Protein AF-A0A8J6P4L0-F1 (afdb_monomer_lite)

InterPro domains:
  IPR023155 Cytochrome c-552/4 [PF13435] (44-77)
  IPR023155 Cytochrome c-552/4 [PF13435] (157-188)
  IPR036280 Multiheme cytochrome superfamily [SSF48695] (32-198)

Structure (mmCIF, N/CA/C/O backbone):
data_AF-A0A8J6P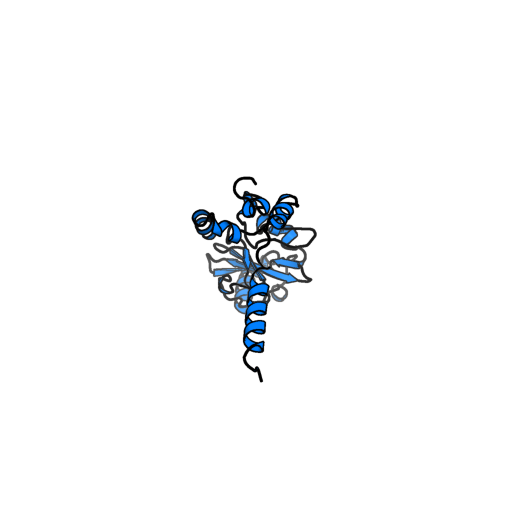4L0-F1
#
_entry.id   AF-A0A8J6P4L0-F1
#
loop_
_atom_site.group_PDB
_atom_site.id
_atom_site.type_symbol
_atom_site.label_atom_id
_atom_site.label_alt_id
_atom_site.label_comp_id
_atom_site.label_asym_id
_atom_site.label_entity_id
_atom_site.label_seq_id
_atom_site.pdbx_PDB_ins_code
_atom_site.Cartn_x
_atom_site.Cartn_y
_atom_site.Cartn_z
_atom_site.occupancy
_atom_site.B_iso_or_equiv
_atom_site.auth_seq_id
_atom_site.auth_comp_id
_atom_site.auth_asym_id
_atom_site.auth_atom_id
_atom_site.pdbx_PDB_model_num
ATOM 1 N N . MET A 1 1 ? -46.872 -54.253 29.546 1.00 44.56 1 MET A N 1
ATOM 2 C CA . MET A 1 1 ? -45.694 -53.664 30.224 1.00 44.56 1 MET A CA 1
ATOM 3 C C . MET A 1 1 ? -45.242 -52.438 29.438 1.00 44.56 1 MET A C 1
ATOM 5 O O . MET A 1 1 ? -45.340 -52.442 28.220 1.00 44.56 1 MET A O 1
ATOM 9 N N . ARG A 1 2 ? -44.899 -51.372 30.168 1.00 51.25 2 ARG A N 1
ATOM 10 C CA . ARG A 1 2 ? -44.772 -49.959 29.759 1.00 51.25 2 ARG A CA 1
ATOM 11 C C . ARG A 1 2 ? -43.665 -49.720 28.717 1.00 51.25 2 ARG A C 1
ATOM 13 O O . ARG A 1 2 ? -42.495 -49.819 29.059 1.00 51.25 2 ARG A O 1
ATOM 20 N N . THR A 1 3 ? -44.015 -49.314 27.495 1.00 54.22 3 THR A N 1
ATOM 21 C CA . THR A 1 3 ? -43.054 -48.841 26.468 1.00 54.22 3 THR A CA 1
ATOM 22 C C . THR A 1 3 ? -43.142 -47.331 26.188 1.00 54.22 3 THR A C 1
ATOM 24 O O . THR A 1 3 ? -42.375 -46.810 25.390 1.00 54.22 3 THR A O 1
ATOM 27 N N . GLY A 1 4 ? -44.029 -46.597 26.874 1.00 49.62 4 GLY A N 1
ATOM 28 C CA . GLY A 1 4 ? -44.283 -45.166 26.624 1.00 49.62 4 GLY A CA 1
ATOM 29 C C . GLY A 1 4 ? -43.596 -44.165 27.565 1.00 49.62 4 GLY A C 1
ATOM 30 O O . GLY A 1 4 ? -43.749 -42.962 27.375 1.00 49.62 4 GLY A O 1
ATOM 31 N N . GLU A 1 5 ? -42.864 -44.618 28.588 1.00 51.75 5 GLU A N 1
ATOM 32 C CA . GLU A 1 5 ? -42.272 -43.714 29.597 1.00 51.75 5 GLU A CA 1
ATOM 33 C C . GLU A 1 5 ? -40.828 -43.297 29.294 1.00 51.75 5 GLU A C 1
ATOM 35 O O . GLU A 1 5 ? -40.407 -42.217 29.700 1.00 51.75 5 GLU A O 1
ATOM 40 N N . TRP A 1 6 ? -40.098 -44.076 28.493 1.00 49.56 6 TRP A N 1
ATOM 41 C CA . TRP A 1 6 ? -38.718 -43.758 28.105 1.00 49.56 6 TRP A CA 1
ATOM 42 C C . TRP A 1 6 ? -38.631 -42.564 27.146 1.00 49.56 6 TRP A C 1
ATOM 44 O O . TRP A 1 6 ? -37.702 -41.765 27.227 1.00 49.56 6 TRP A O 1
ATOM 54 N N . PHE A 1 7 ? -39.644 -42.381 26.293 1.00 49.00 7 PHE A N 1
ATOM 55 C CA . PHE A 1 7 ? -39.694 -41.259 25.351 1.00 49.00 7 PHE A CA 1
ATOM 56 C C . PHE A 1 7 ? -39.976 -39.919 26.045 1.00 49.00 7 PHE A C 1
ATOM 58 O O . PHE A 1 7 ? -39.479 -38.878 25.623 1.00 49.00 7 PHE A O 1
ATOM 65 N N . LYS A 1 8 ? -40.737 -39.942 27.149 1.00 47.22 8 LYS A N 1
ATOM 66 C CA . LYS A 1 8 ? -41.031 -38.737 27.935 1.00 47.22 8 LYS A CA 1
ATOM 67 C C . LYS A 1 8 ? -39.840 -38.292 28.785 1.00 47.22 8 LYS A C 1
ATOM 69 O O . LYS A 1 8 ? -39.691 -37.093 28.970 1.00 47.22 8 LYS A O 1
ATOM 74 N N . LEU A 1 9 ? -38.988 -39.219 29.242 1.00 48.97 9 LEU A N 1
ATOM 75 C CA . LEU A 1 9 ? -37.767 -38.897 29.996 1.00 48.97 9 LEU A CA 1
ATOM 76 C C . LEU A 1 9 ? -36.652 -38.315 29.109 1.00 48.97 9 LEU A C 1
ATOM 78 O O . LEU A 1 9 ? -35.929 -37.415 29.529 1.00 48.97 9 LEU A O 1
ATOM 82 N N . ALA A 1 10 ? -36.523 -38.803 27.870 1.00 51.66 10 ALA A N 1
ATOM 83 C CA . ALA A 1 10 ? -35.532 -38.291 26.923 1.00 51.66 10 ALA A CA 1
ATOM 84 C C . ALA A 1 10 ? -35.849 -36.853 26.469 1.00 51.66 10 ALA A C 1
ATOM 86 O O . ALA A 1 10 ? -34.941 -36.041 26.298 1.00 51.66 10 ALA A O 1
ATOM 87 N N . LEU A 1 11 ? -37.136 -36.509 26.333 1.00 49.44 11 LEU A N 1
ATOM 88 C CA . LEU A 1 11 ? -37.562 -35.181 25.887 1.00 49.44 11 LEU A CA 1
ATOM 89 C C . LEU A 1 11 ? -37.458 -34.111 26.992 1.00 49.44 11 LEU A C 1
ATOM 91 O O . LEU A 1 11 ? -37.164 -32.956 26.692 1.00 49.44 11 LEU A O 1
ATOM 95 N N . THR A 1 12 ? -37.624 -34.475 28.270 1.00 51.19 12 THR A N 1
ATOM 96 C CA . THR A 1 12 ? -37.400 -33.551 29.400 1.00 51.19 12 THR A CA 1
ATOM 97 C C . THR A 1 12 ? -35.920 -33.294 29.682 1.00 51.19 12 THR A C 1
ATOM 99 O O . THR A 1 12 ? -35.570 -32.176 30.053 1.00 51.19 12 THR A O 1
ATOM 102 N N . LEU A 1 13 ? -35.032 -34.265 29.441 1.00 48.41 13 LEU A N 1
ATOM 103 C CA . LEU A 1 13 ? -33.580 -34.058 29.560 1.00 48.41 13 LEU A CA 1
ATOM 104 C C . LEU A 1 13 ? -33.013 -33.162 28.444 1.00 48.41 13 LEU A C 1
ATOM 106 O O . LEU A 1 13 ? -32.110 -32.367 28.701 1.00 48.41 13 LEU A O 1
ATOM 110 N N . LEU A 1 14 ? -33.587 -33.212 27.238 1.00 47.50 14 LEU A N 1
ATOM 111 C CA . LEU A 1 14 ? -33.229 -32.310 26.134 1.00 47.50 14 LEU A CA 1
ATOM 112 C C . LEU A 1 14 ? -33.701 -30.862 26.352 1.00 47.50 14 LEU A C 1
ATOM 114 O O . LEU A 1 14 ? -33.046 -29.937 25.881 1.00 47.50 14 LEU A O 1
ATOM 118 N N . PHE A 1 15 ? -34.777 -30.643 27.114 1.00 46.72 15 PHE A N 1
ATOM 119 C CA . PHE A 1 15 ? -35.246 -29.293 27.454 1.00 46.72 15 PHE A CA 1
ATOM 120 C C . PHE A 1 15 ? -34.457 -28.646 28.606 1.00 46.72 15 PHE A C 1
ATOM 122 O O . PHE A 1 15 ? -34.323 -27.424 28.649 1.00 46.72 15 PHE A O 1
ATOM 129 N N . ALA A 1 16 ? -33.881 -29.442 29.512 1.00 48.72 16 ALA A N 1
ATOM 130 C CA . ALA A 1 16 ? -33.055 -28.930 30.611 1.00 48.72 16 ALA A CA 1
ATOM 131 C C . ALA A 1 16 ? -31.646 -28.490 30.161 1.00 48.72 16 ALA A C 1
ATOM 133 O O . ALA A 1 16 ? -31.048 -27.611 30.779 1.00 48.72 16 ALA A O 1
ATOM 134 N N . ALA A 1 17 ? -31.125 -29.045 29.061 1.00 50.03 17 ALA A N 1
ATOM 135 C CA . ALA A 1 17 ? -29.814 -28.676 28.519 1.00 50.03 17 ALA A CA 1
ATOM 136 C C . ALA A 1 17 ? -29.812 -27.347 27.730 1.00 50.03 17 ALA A C 1
ATOM 138 O O . ALA A 1 17 ? -28.749 -26.786 27.476 1.00 50.03 17 ALA A O 1
ATOM 139 N N . GLY A 1 18 ? -30.985 -26.813 27.368 1.00 45.75 18 GLY A N 1
ATOM 140 C CA . GLY A 1 18 ? -31.115 -25.567 26.598 1.00 45.75 18 GLY A CA 1
ATOM 141 C C . GLY A 1 18 ? -30.966 -24.272 27.409 1.00 45.75 18 GLY A C 1
ATOM 142 O O . GLY A 1 18 ? -30.904 -23.196 26.821 1.00 45.75 18 GLY A O 1
ATOM 143 N N . LEU A 1 19 ? -30.902 -24.346 28.744 1.00 49.72 19 LEU A N 1
ATOM 144 C CA . LEU A 1 19 ? -30.931 -23.168 29.629 1.00 49.72 19 LEU A CA 1
ATOM 145 C C . LEU A 1 19 ? -29.564 -22.753 30.204 1.00 49.72 19 LEU A C 1
ATOM 147 O O . LEU A 1 19 ? -29.486 -21.768 30.931 1.00 49.72 19 LEU A O 1
ATOM 151 N N . VAL A 1 20 ? -28.470 -23.442 29.860 1.00 52.56 20 VAL A N 1
ATOM 152 C CA . VAL A 1 20 ? -27.123 -23.147 30.405 1.00 52.56 20 VAL A CA 1
ATOM 153 C C . VAL A 1 20 ? -26.334 -22.129 29.548 1.00 52.56 20 VAL A C 1
ATOM 155 O O . VAL A 1 20 ? -25.219 -21.746 29.884 1.00 52.56 20 VAL A O 1
ATOM 158 N N . GLY A 1 21 ? -26.910 -21.618 28.455 1.00 51.53 21 GLY A N 1
ATOM 159 C CA . GLY A 1 21 ? -26.188 -20.791 27.474 1.00 51.53 21 GLY A CA 1
ATOM 160 C C . GLY A 1 21 ? -26.156 -19.272 27.698 1.00 51.53 21 GLY A C 1
ATOM 161 O O . GLY A 1 21 ? -25.461 -18.581 26.956 1.00 51.53 21 GLY A O 1
ATOM 162 N N . CYS A 1 22 ? -26.876 -18.716 28.677 1.00 57.09 22 CYS A N 1
ATOM 163 C CA . CYS A 1 22 ? -26.941 -17.261 28.891 1.00 57.09 22 CYS A CA 1
ATOM 164 C C . CYS A 1 22 ? -26.545 -16.862 30.320 1.00 57.09 22 CYS A C 1
ATOM 166 O O . CYS A 1 22 ? -27.347 -16.329 31.080 1.00 57.09 22 CYS A O 1
ATOM 168 N N . GLY A 1 23 ? -25.281 -17.097 30.679 1.00 52.09 23 GLY A N 1
ATOM 169 C CA . GLY A 1 23 ? -24.636 -16.364 31.772 1.00 52.09 23 GLY A CA 1
ATOM 170 C C . GLY A 1 23 ? -24.313 -14.924 31.336 1.00 52.09 23 GLY A C 1
ATOM 171 O O . GLY A 1 23 ? -24.049 -14.693 30.151 1.00 52.09 23 GLY A O 1
ATOM 172 N N . PRO A 1 24 ? -24.336 -13.933 32.244 1.00 50.03 24 PRO A N 1
ATOM 173 C CA . PRO A 1 24 ? -24.107 -12.540 31.881 1.00 50.03 24 PRO A CA 1
ATOM 174 C C . PRO A 1 24 ? -22.691 -12.380 31.314 1.00 50.03 24 PRO A C 1
ATOM 176 O O . PRO A 1 24 ? -21.710 -12.757 31.952 1.00 50.03 24 PRO A O 1
ATOM 179 N N . LYS A 1 25 ? -22.564 -11.761 30.133 1.00 54.00 25 LYS A N 1
ATOM 180 C CA . LYS A 1 25 ? -21.280 -11.383 29.504 1.00 54.00 25 LYS A CA 1
ATOM 181 C C . LYS A 1 25 ? -20.507 -10.295 30.290 1.00 54.00 25 LYS A C 1
ATOM 183 O O . LYS A 1 25 ? -19.701 -9.578 29.707 1.00 54.00 25 LYS A O 1
ATOM 188 N N . GLY A 1 26 ? -20.740 -10.154 31.598 1.00 52.06 26 GLY A N 1
ATOM 189 C CA . GLY A 1 26 ? -20.154 -9.109 32.445 1.00 52.06 26 GLY A CA 1
ATOM 190 C C . GLY A 1 26 ? -18.626 -9.169 32.503 1.00 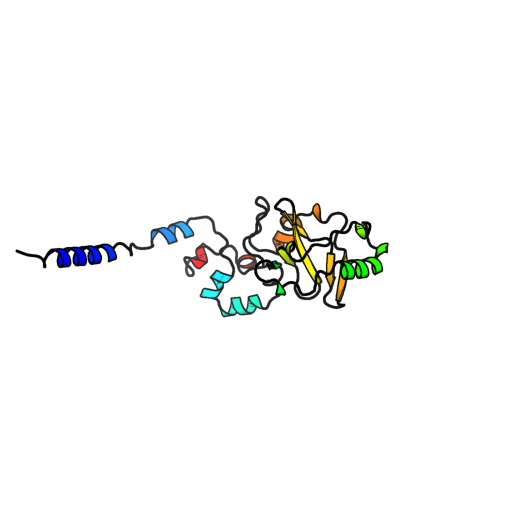52.06 26 GLY A C 1
ATOM 191 O O . GLY A 1 26 ? -17.972 -8.138 32.418 1.00 52.06 26 GLY A O 1
ATOM 192 N N . ASN A 1 27 ? -18.044 -10.373 32.502 1.00 58.69 27 ASN A N 1
ATOM 193 C CA . ASN A 1 27 ? -16.588 -10.542 32.606 1.00 58.69 27 ASN A CA 1
ATOM 194 C C . ASN A 1 27 ? -15.801 -10.212 31.328 1.00 58.69 27 ASN A C 1
ATOM 196 O O . ASN A 1 27 ? -14.587 -10.032 31.397 1.00 58.69 27 ASN A O 1
ATOM 200 N N . GLN A 1 28 ? -16.437 -10.181 30.153 1.00 63.69 28 GLN A N 1
ATOM 201 C CA . GLN A 1 28 ? -15.707 -9.928 28.904 1.00 63.69 28 GLN A CA 1
ATOM 202 C C .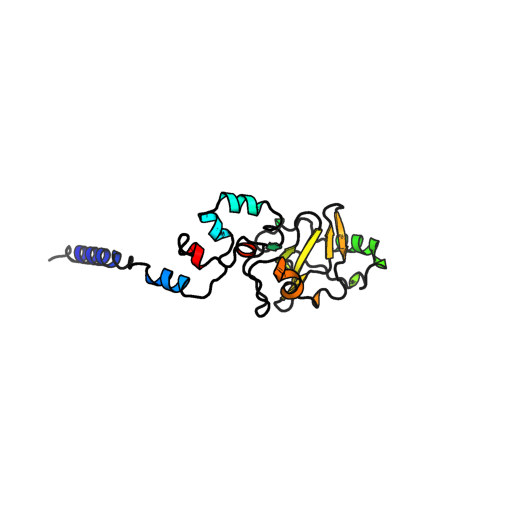 GLN A 1 28 ? -15.474 -8.434 28.678 1.00 63.69 28 GLN A C 1
ATOM 204 O O . GLN A 1 28 ? -14.387 -8.047 28.263 1.00 63.69 28 GLN A O 1
ATOM 209 N N . VAL A 1 29 ? -16.458 -7.598 29.016 1.00 70.50 29 VAL A N 1
ATOM 210 C CA . VAL A 1 29 ? -16.346 -6.139 28.888 1.00 70.50 29 VAL A CA 1
ATOM 211 C C . VAL A 1 29 ? -15.307 -5.595 29.865 1.00 70.50 29 VAL A C 1
ATOM 213 O O . VAL A 1 29 ? -14.423 -4.844 29.467 1.00 70.50 29 VAL A O 1
ATOM 216 N N . GLU A 1 30 ? -15.343 -6.036 31.123 1.00 71.62 30 GLU A N 1
ATOM 217 C CA . GLU A 1 30 ? -14.388 -5.592 32.144 1.00 71.62 30 GLU A CA 1
ATOM 218 C C . GLU A 1 30 ? -12.940 -5.958 31.785 1.00 71.62 30 GLU A C 1
ATOM 220 O O . GLU A 1 30 ? -12.027 -5.147 31.944 1.00 71.62 30 GLU A O 1
ATOM 225 N N . LYS A 1 31 ? -12.727 -7.138 31.191 1.00 70.38 31 LYS A N 1
ATOM 226 C CA . LYS A 1 31 ? -11.411 -7.574 30.707 1.00 70.38 31 LYS A CA 1
ATOM 227 C C . LYS A 1 31 ? -10.905 -6.752 29.516 1.00 70.38 31 LYS A C 1
ATOM 229 O O . LYS A 1 31 ? -9.709 -6.493 29.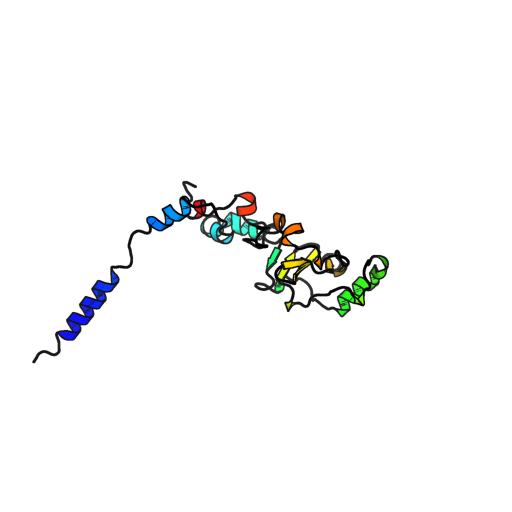435 1.00 70.38 31 LYS A O 1
ATOM 234 N N . VAL A 1 32 ? -11.787 -6.353 28.597 1.00 72.69 32 VAL A N 1
ATOM 235 C CA . VAL A 1 32 ? -11.417 -5.509 27.445 1.00 72.69 32 VAL A CA 1
ATOM 236 C C . VAL A 1 32 ? -11.051 -4.101 27.907 1.00 72.69 32 VAL A C 1
ATOM 238 O O . VAL A 1 32 ? -10.038 -3.563 27.480 1.00 72.69 32 VAL A O 1
ATOM 241 N N . VAL A 1 33 ? -11.827 -3.528 28.827 1.00 77.56 33 VAL A N 1
ATOM 242 C CA . VAL A 1 33 ? -11.663 -2.133 29.264 1.00 77.56 33 VAL A CA 1
ATOM 243 C C . VAL A 1 33 ? -10.465 -1.947 30.203 1.00 77.56 33 VAL A C 1
ATOM 245 O O . VAL A 1 33 ? -9.847 -0.885 30.195 1.00 77.56 33 VAL A O 1
ATOM 248 N N . SER A 1 34 ? -10.115 -2.970 30.988 1.00 80.38 34 SER A N 1
ATOM 249 C CA . SER A 1 34 ? -8.962 -2.948 31.906 1.00 80.38 34 SER A CA 1
ATOM 250 C C . SER A 1 34 ? -7.616 -3.274 31.243 1.00 80.38 34 SER A C 1
ATOM 252 O O . SER A 1 34 ? -6.568 -3.050 31.849 1.00 80.38 34 SER A O 1
ATOM 254 N N . GLY A 1 35 ? -7.626 -3.808 30.017 1.00 81.94 35 GLY A N 1
ATOM 255 C CA . GLY A 1 35 ? -6.424 -4.144 29.255 1.00 81.94 35 GLY A CA 1
ATOM 256 C C . GLY A 1 35 ? -5.815 -2.960 28.487 1.00 81.94 35 GLY A C 1
ATOM 257 O O . GLY A 1 35 ? -6.380 -1.864 28.457 1.00 81.94 35 GLY A O 1
ATOM 258 N N . PRO A 1 36 ? -4.650 -3.160 27.838 1.00 86.44 36 PRO A N 1
ATOM 259 C CA . PRO A 1 36 ? -4.091 -2.168 26.925 1.00 86.44 36 PRO A CA 1
ATOM 260 C C . PRO A 1 36 ? -5.035 -1.935 25.737 1.00 86.44 36 PRO A C 1
ATOM 262 O O . PRO A 1 36 ? -5.606 -2.883 25.194 1.00 86.44 36 PRO A O 1
ATOM 265 N N . LYS A 1 37 ? -5.173 -0.673 25.310 1.00 92.00 37 LYS A 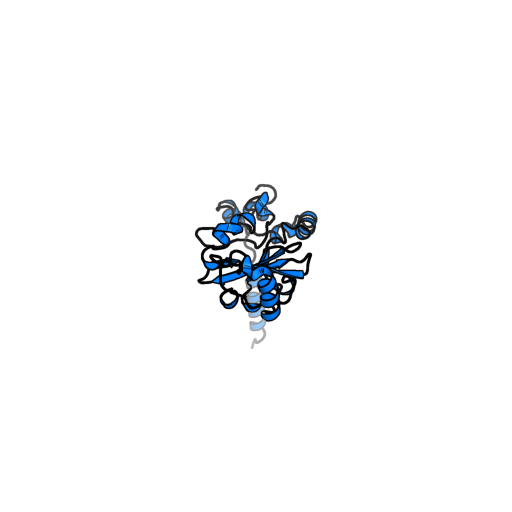N 1
ATOM 266 C CA . LYS A 1 37 ? -5.982 -0.325 24.136 1.00 92.00 37 LYS A CA 1
ATOM 267 C C . LYS A 1 37 ? -5.372 -0.956 22.884 1.00 92.00 37 LYS A C 1
ATOM 269 O O . LYS A 1 37 ? -4.164 -0.866 22.668 1.00 92.00 37 LYS A O 1
ATOM 274 N N . THR A 1 38 ? -6.210 -1.574 22.063 1.00 93.88 38 THR A N 1
ATOM 275 C CA . THR A 1 38 ? -5.807 -2.252 20.825 1.00 93.88 38 THR A CA 1
ATOM 276 C C . THR A 1 38 ? -6.562 -1.687 19.632 1.00 93.88 38 THR A C 1
ATOM 278 O O . THR A 1 38 ? -7.640 -1.107 19.788 1.00 93.88 38 THR A O 1
ATOM 281 N N . TYR A 1 39 ? -5.946 -1.806 18.457 1.00 96.06 39 TYR A N 1
ATOM 282 C CA . TYR A 1 39 ? -6.578 -1.459 17.192 1.00 96.06 39 TYR A CA 1
ATOM 283 C C . TYR A 1 39 ? -7.619 -2.520 16.841 1.00 96.06 39 TYR A C 1
ATOM 285 O O . TYR A 1 39 ? -7.347 -3.714 16.984 1.00 96.06 39 TYR A O 1
ATOM 293 N N . VAL A 1 40 ? -8.793 -2.089 16.393 1.00 95.75 40 VAL A N 1
ATOM 294 C CA . VAL A 1 40 ? -9.909 -2.979 16.026 1.00 95.75 40 VAL A CA 1
ATOM 295 C C . VAL A 1 40 ? -10.251 -2.931 14.538 1.00 95.75 40 VAL A C 1
ATOM 297 O O . VAL A 1 40 ? -10.950 -3.813 14.048 1.00 95.75 40 VAL A O 1
ATOM 300 N N . GLY A 1 41 ? -9.713 -1.957 13.804 1.00 96.75 41 GLY A N 1
ATOM 301 C CA . GLY A 1 41 ? -9.944 -1.776 12.378 1.00 96.75 41 GLY A CA 1
ATOM 302 C C . GLY A 1 41 ? -11.167 -0.917 12.071 1.00 96.75 41 GLY A C 1
ATOM 303 O O . GLY A 1 41 ? -12.162 -0.890 12.798 1.00 96.75 41 GLY A O 1
ATOM 304 N N . SER A 1 42 ? -11.103 -0.225 10.937 1.00 97.56 42 SER A N 1
ATOM 305 C CA . SER A 1 42 ? -12.133 0.729 10.507 1.00 97.56 42 SER A CA 1
ATOM 306 C C . SER A 1 42 ? -13.498 0.082 10.221 1.00 97.56 42 SER A C 1
ATOM 308 O O . SER A 1 42 ? -14.525 0.759 10.277 1.00 97.56 42 SER A O 1
ATOM 310 N N . GLU A 1 43 ? -13.543 -1.223 9.936 1.00 96.56 43 GLU A N 1
ATOM 311 C CA . GLU A 1 43 ? -14.799 -1.962 9.730 1.00 96.56 43 GLU A CA 1
ATOM 312 C C . GLU A 1 43 ? -15.678 -1.991 10.989 1.00 96.56 43 GLU A C 1
ATOM 314 O O . GLU A 1 43 ? -16.897 -1.864 10.886 1.00 96.56 43 GLU A O 1
ATOM 319 N N . GLU A 1 44 ? -15.084 -2.063 12.183 1.00 96.81 44 GLU A N 1
ATOM 320 C CA . GLU A 1 44 ? -15.838 -2.030 13.444 1.00 96.81 44 GLU A CA 1
ATOM 321 C C . GLU A 1 44 ? -16.519 -0.670 13.653 1.00 96.81 44 GLU A C 1
ATOM 323 O O . GLU A 1 44 ? -17.620 -0.576 14.200 1.00 96.81 44 GLU A O 1
ATOM 328 N N . CYS A 1 45 ? -15.910 0.407 13.146 1.00 97.19 45 CYS A N 1
ATOM 329 C CA . CYS A 1 45 ? -16.468 1.755 13.230 1.00 97.19 45 CYS A CA 1
ATOM 330 C C . CYS A 1 45 ? -17.754 1.900 12.400 1.00 97.19 45 CYS A C 1
ATOM 332 O O . CYS A 1 45 ? -18.660 2.637 12.796 1.00 97.19 45 CYS A O 1
ATOM 334 N N . LYS A 1 46 ? -17.863 1.180 11.274 1.00 97.25 46 LYS A N 1
ATOM 335 C CA . LYS A 1 46 ? -19.008 1.233 10.346 1.00 97.25 46 LYS A CA 1
ATOM 336 C C . LYS A 1 46 ? -20.340 0.918 11.023 1.00 97.25 46 LYS A C 1
ATOM 338 O O . LYS A 1 46 ? -21.361 1.495 10.653 1.00 97.25 46 LYS A O 1
ATOM 343 N N . VAL A 1 47 ? -20.332 0.020 12.010 1.00 94.31 47 VAL A N 1
ATOM 344 C CA . VAL A 1 47 ? -21.541 -0.461 12.702 1.00 94.31 47 VAL A CA 1
ATOM 345 C C . VAL A 1 47 ? -22.325 0.691 13.338 1.00 94.31 47 VAL A C 1
ATOM 347 O O . VAL A 1 47 ? -23.554 0.685 13.312 1.00 94.31 47 VAL A O 1
ATOM 350 N N . CYS A 1 48 ? -21.619 1.697 13.861 1.00 97.00 48 CYS A N 1
ATOM 351 C CA . CYS A 1 48 ? -22.216 2.871 14.501 1.00 97.00 48 CYS A CA 1
ATOM 352 C C . CYS A 1 48 ? -22.056 4.158 13.672 1.00 97.00 48 CYS A C 1
ATOM 354 O O . CYS A 1 48 ? -22.902 5.045 13.757 1.00 97.00 48 CYS A O 1
ATOM 356 N N . HIS A 1 49 ? -20.994 4.269 12.866 1.00 97.56 49 HIS A N 1
ATOM 357 C CA . HIS A 1 49 ? -20.610 5.479 12.129 1.00 97.56 49 HIS A CA 1
ATOM 358 C C . HIS A 1 49 ? -20.615 5.270 10.609 1.00 97.56 49 HIS A C 1
ATOM 360 O O . HIS A 1 49 ? -19.634 5.573 9.928 1.00 97.56 49 HIS A O 1
ATOM 366 N N . LEU A 1 50 ? -21.727 4.764 10.070 1.00 97.88 50 LEU A N 1
ATOM 367 C CA . LEU A 1 50 ? -21.844 4.407 8.652 1.00 97.88 50 LEU A CA 1
ATOM 368 C C . LEU A 1 50 ? -21.517 5.573 7.704 1.00 97.88 50 LEU A C 1
ATOM 370 O O . LEU A 1 50 ? -20.704 5.409 6.804 1.00 97.88 50 LEU A O 1
ATOM 374 N N . GLU A 1 51 ? -22.086 6.759 7.933 1.00 98.19 51 GLU A N 1
ATOM 375 C CA . GLU A 1 51 ? -21.871 7.923 7.059 1.00 98.19 51 GLU A CA 1
ATOM 376 C C . GLU A 1 51 ? -20.392 8.340 6.996 1.00 98.19 51 GLU A C 1
ATOM 378 O O . GLU A 1 51 ? -19.847 8.602 5.921 1.00 98.19 51 GLU A O 1
ATOM 383 N N . HIS A 1 52 ? -19.716 8.370 8.147 1.00 98.12 52 HIS A N 1
ATOM 384 C CA . HIS A 1 52 ? -18.296 8.712 8.209 1.00 98.12 52 HIS A CA 1
ATOM 385 C C . HIS A 1 52 ? -17.432 7.639 7.558 1.00 98.12 52 HIS A C 1
ATOM 387 O O . HIS A 1 52 ? -16.491 7.973 6.839 1.00 98.12 52 HIS A O 1
ATOM 393 N N . TYR A 1 53 ? -17.762 6.368 7.781 1.00 98.38 53 TYR A N 1
ATOM 394 C CA . TYR A 1 53 ? -17.068 5.252 7.160 1.00 98.38 53 TYR A CA 1
ATOM 395 C C . TYR A 1 53 ? -17.206 5.289 5.628 1.00 98.38 53 TYR A C 1
ATOM 397 O O . TYR A 1 53 ? -16.197 5.208 4.926 1.00 98.38 53 TYR A O 1
ATOM 405 N N . ASP A 1 54 ? -18.420 5.478 5.103 1.00 97.88 54 ASP A N 1
ATOM 406 C CA . ASP A 1 54 ? -18.674 5.511 3.658 1.00 97.88 54 ASP A CA 1
ATOM 407 C C . ASP A 1 54 ? -17.956 6.699 3.002 1.00 97.88 54 ASP A C 1
ATOM 409 O O . ASP A 1 54 ? -17.300 6.546 1.969 1.00 97.88 54 ASP A O 1
ATOM 413 N N . SER A 1 55 ? -17.990 7.871 3.643 1.00 98.00 55 SER A N 1
ATOM 414 C CA . SER A 1 55 ? -17.221 9.042 3.206 1.00 98.00 55 SER A CA 1
ATOM 415 C C . SER A 1 55 ? -15.711 8.768 3.215 1.00 98.00 55 SER A C 1
ATOM 417 O O . SER A 1 55 ? -15.017 9.018 2.225 1.00 98.00 55 SER A O 1
ATOM 419 N N . TRP A 1 56 ? -15.187 8.175 4.293 1.00 98.06 56 TRP A N 1
ATOM 420 C CA . TRP A 1 56 ? -13.773 7.822 4.417 1.00 98.06 56 TRP A CA 1
ATOM 421 C C . TRP A 1 56 ? -13.325 6.814 3.348 1.00 98.06 56 TRP A C 1
ATOM 423 O O . TRP A 1 56 ? -12.263 7.009 2.744 1.00 98.06 56 TRP A O 1
ATOM 433 N N . LYS A 1 57 ? -14.125 5.788 3.027 1.00 96.44 57 LYS A N 1
ATOM 434 C CA . LYS A 1 57 ? -13.818 4.809 1.961 1.00 96.44 57 LYS A CA 1
ATOM 435 C C . LYS A 1 57 ? -13.666 5.440 0.572 1.00 96.44 57 LYS A C 1
ATOM 437 O O . LYS A 1 57 ? -12.987 4.873 -0.282 1.00 96.44 57 LYS A O 1
ATOM 442 N N . MET A 1 58 ? -14.203 6.640 0.358 1.00 94.94 58 MET A N 1
ATOM 443 C CA . MET A 1 58 ? -14.037 7.391 -0.890 1.00 94.94 58 MET A CA 1
ATOM 444 C C . MET A 1 58 ? -12.778 8.269 -0.932 1.00 94.94 58 MET A C 1
ATOM 446 O O . MET A 1 58 ? -12.484 8.866 -1.970 1.00 94.94 58 MET A O 1
ATOM 450 N N . THR A 1 59 ? -12.010 8.349 0.156 1.00 96.12 59 THR A N 1
ATOM 451 C CA . THR A 1 59 ? -10.784 9.159 0.238 1.00 96.12 59 THR A CA 1
ATOM 452 C C . THR A 1 59 ? -9.546 8.427 -0.294 1.00 96.12 59 THR A C 1
ATOM 454 O O . THR A 1 59 ? -9.576 7.247 -0.639 1.00 96.12 59 THR A O 1
ATOM 457 N N . LEU A 1 60 ? -8.418 9.133 -0.396 1.00 95.56 60 LEU A N 1
ATOM 458 C CA . LEU A 1 60 ? -7.118 8.497 -0.644 1.00 95.56 60 LEU A CA 1
ATOM 459 C C . LEU A 1 60 ? -6.525 7.867 0.624 1.00 95.56 60 LEU A C 1
ATOM 461 O O . LEU A 1 60 ? -5.712 6.960 0.509 1.00 95.56 60 LEU A O 1
ATOM 465 N N . HIS A 1 61 ? -6.943 8.294 1.819 1.00 95.69 61 HIS A N 1
ATOM 466 C CA . HIS A 1 61 ? -6.473 7.712 3.080 1.00 95.69 61 HIS A CA 1
ATOM 467 C C . HIS A 1 61 ? -6.883 6.244 3.211 1.00 95.69 61 HIS A C 1
ATOM 469 O O . HIS A 1 61 ? -6.039 5.388 3.476 1.00 95.69 61 HIS A O 1
ATOM 475 N N . SER A 1 62 ? -8.143 5.934 2.910 1.00 95.88 62 SER A N 1
ATOM 476 C CA . SER A 1 62 ? -8.650 4.556 2.895 1.00 95.88 62 SER A CA 1
ATOM 477 C C . SER A 1 62 ? -8.062 3.685 1.783 1.00 95.88 62 SER A C 1
ATOM 479 O O . SER A 1 62 ? -8.151 2.462 1.854 1.00 95.88 62 SER A O 1
ATOM 481 N N . ARG A 1 63 ? -7.470 4.306 0.753 1.00 94.81 63 ARG A N 1
ATOM 482 C CA . ARG A 1 63 ? -6.970 3.642 -0.461 1.00 94.81 63 ARG A CA 1
ATOM 483 C C . ARG A 1 63 ? -5.467 3.794 -0.681 1.00 94.81 63 ARG A C 1
ATOM 485 O O . ARG A 1 63 ? -4.973 3.505 -1.766 1.00 94.81 63 ARG A O 1
ATOM 492 N N . THR A 1 64 ? -4.727 4.268 0.323 1.00 94.62 64 THR A N 1
ATOM 493 C CA . THR A 1 64 ? -3.280 4.503 0.188 1.00 94.62 64 THR A CA 1
ATOM 494 C C . THR A 1 64 ? -2.511 3.201 -0.030 1.00 94.62 64 THR A C 1
ATOM 496 O O . THR A 1 64 ? -1.537 3.178 -0.781 1.00 94.62 64 THR A O 1
ATOM 499 N N . LEU A 1 65 ? -2.989 2.124 0.597 1.00 96.75 65 LEU A N 1
ATOM 500 C CA . LEU A 1 65 ? -2.509 0.757 0.487 1.00 96.75 65 LEU A CA 1
ATOM 501 C C . LEU A 1 65 ? -3.729 -0.115 0.175 1.00 96.75 65 LEU A C 1
ATOM 503 O O . LEU A 1 65 ? -4.799 0.127 0.725 1.00 96.75 65 LEU A O 1
ATOM 507 N N . GLN A 1 66 ? -3.618 -1.079 -0.731 1.00 96.38 66 GLN A N 1
ATOM 508 C CA . GLN A 1 66 ? -4.707 -2.022 -1.022 1.00 96.38 66 GLN A CA 1
ATOM 509 C C . GLN A 1 66 ? -4.150 -3.437 -1.097 1.00 96.38 66 GLN A C 1
ATOM 511 O O . GLN A 1 66 ? -3.097 -3.646 -1.699 1.00 96.38 66 GLN A O 1
ATOM 516 N N . ASP A 1 67 ? -4.859 -4.388 -0.491 1.00 96.69 67 ASP A N 1
ATOM 517 C CA . ASP A 1 67 ? -4.502 -5.806 -0.482 1.00 96.69 67 ASP A CA 1
ATOM 518 C C . ASP A 1 67 ? -4.904 -6.473 -1.804 1.00 96.69 67 ASP A C 1
ATOM 520 O O . ASP A 1 67 ? -6.084 -6.691 -2.092 1.00 96.69 67 ASP A O 1
ATOM 524 N N . VAL A 1 68 ? -3.899 -6.811 -2.610 1.00 97.31 68 VAL A N 1
ATOM 525 C CA . VAL A 1 68 ? -4.077 -7.435 -3.929 1.00 97.31 68 VAL A CA 1
ATOM 526 C C . VAL A 1 68 ? -4.508 -8.895 -3.797 1.00 97.31 68 VAL A C 1
ATOM 528 O O . VAL A 1 68 ? -5.137 -9.438 -4.706 1.00 97.31 68 VAL A O 1
ATOM 531 N N . THR A 1 69 ? -4.227 -9.532 -2.657 1.00 95.06 69 THR A N 1
ATOM 532 C CA . THR A 1 69 ? -4.643 -10.916 -2.394 1.00 95.06 69 THR A CA 1
ATOM 533 C C . THR A 1 69 ? -6.153 -11.027 -2.186 1.00 95.06 69 THR A C 1
ATOM 535 O O . THR A 1 69 ? -6.736 -12.069 -2.483 1.00 95.06 69 THR A O 1
ATOM 538 N N . GLN A 1 70 ? -6.791 -9.939 -1.745 1.00 94.94 70 GLN A N 1
ATOM 539 C CA . GLN A 1 70 ? -8.243 -9.832 -1.597 1.00 94.94 70 GLN A CA 1
ATOM 540 C C . GLN A 1 70 ? -8.910 -9.224 -2.833 1.00 94.94 70 GLN A C 1
ATOM 542 O O . GLN A 1 70 ? -10.019 -9.619 -3.188 1.00 94.94 70 GLN A O 1
ATOM 547 N N . ASN A 1 71 ? -8.246 -8.276 -3.500 1.00 94.75 71 ASN A N 1
ATOM 548 C CA . ASN A 1 71 ? -8.767 -7.617 -4.692 1.00 94.75 71 ASN A CA 1
ATOM 549 C C . ASN A 1 71 ? -7.672 -7.398 -5.745 1.00 94.75 71 ASN A C 1
ATOM 551 O O . ASN A 1 71 ? -6.933 -6.412 -5.706 1.00 94.75 71 ASN A O 1
ATOM 555 N N . ARG A 1 72 ? -7.613 -8.287 -6.742 1.00 95.38 72 ARG A N 1
ATOM 556 C CA . ARG A 1 72 ? -6.643 -8.178 -7.844 1.00 95.38 72 ARG A CA 1
ATOM 557 C C . ARG A 1 72 ? -6.883 -6.965 -8.741 1.00 95.38 72 ARG A C 1
ATOM 559 O O . ARG A 1 72 ? -5.916 -6.443 -9.290 1.00 95.38 72 ARG A O 1
ATOM 566 N N . ASP A 1 73 ? -8.122 -6.482 -8.832 1.00 94.50 73 ASP A N 1
ATOM 567 C CA . ASP A 1 73 ? -8.486 -5.327 -9.665 1.00 94.50 73 ASP A CA 1
ATOM 568 C C . ASP A 1 73 ? -7.950 -4.003 -9.095 1.00 94.50 73 ASP A C 1
ATOM 570 O O . ASP A 1 73 ? -7.986 -2.971 -9.763 1.00 94.50 73 ASP A O 1
ATOM 574 N N . ALA A 1 74 ? -7.396 -4.016 -7.874 1.00 95.06 74 ALA A N 1
ATOM 575 C CA . ALA A 1 74 ? -6.644 -2.885 -7.335 1.00 95.06 74 ALA A CA 1
ATOM 576 C C . ALA A 1 74 ? -5.371 -2.585 -8.152 1.00 95.06 74 ALA A C 1
ATOM 578 O O . ALA A 1 74 ? -4.877 -1.455 -8.139 1.00 95.06 74 ALA A O 1
ATOM 579 N N . VAL A 1 75 ? -4.831 -3.577 -8.867 1.00 96.88 75 VAL A N 1
ATOM 580 C CA . VAL A 1 75 ? -3.732 -3.384 -9.815 1.00 96.88 75 VAL A CA 1
ATOM 581 C C . VAL A 1 75 ? -4.304 -2.824 -11.118 1.00 96.88 75 VAL A C 1
ATOM 583 O O . VAL A 1 75 ? -5.001 -3.514 -11.855 1.00 96.88 75 VAL A O 1
ATOM 586 N N . ILE A 1 76 ? -3.984 -1.567 -11.426 1.00 95.44 76 ILE A N 1
ATOM 587 C CA . ILE A 1 76 ? -4.660 -0.814 -12.500 1.00 95.44 76 ILE A CA 1
ATOM 588 C C . ILE A 1 76 ? -4.083 -1.060 -13.903 1.00 95.44 76 ILE A C 1
ATOM 590 O O . ILE A 1 76 ? -4.496 -0.422 -14.870 1.00 95.44 76 ILE A O 1
ATOM 594 N N . THR A 1 77 ? -3.082 -1.930 -14.023 1.00 95.81 77 THR A N 1
ATOM 595 C CA . THR A 1 77 ? -2.359 -2.186 -15.272 1.00 95.81 77 THR A CA 1
ATOM 596 C C . THR A 1 77 ? -1.796 -3.603 -15.295 1.00 95.81 77 THR A C 1
ATOM 598 O O . 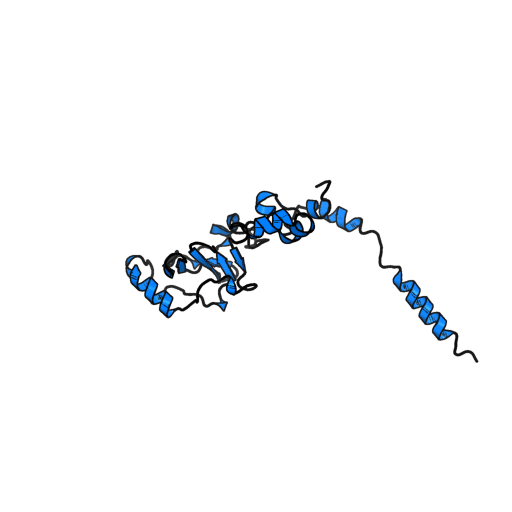THR A 1 77 ? -1.476 -4.174 -14.255 1.00 95.81 77 THR A O 1
ATOM 601 N N . ALA A 1 78 ? -1.650 -4.186 -16.483 1.00 96.00 78 ALA A N 1
ATOM 602 C CA . ALA A 1 78 ? -1.045 -5.504 -16.613 1.00 96.00 78 ALA A CA 1
ATOM 603 C C . ALA A 1 78 ? 0.454 -5.454 -16.275 1.00 96.00 78 ALA A C 1
ATOM 605 O O . ALA A 1 78 ? 1.184 -4.580 -16.749 1.00 96.00 78 ALA A O 1
ATOM 606 N N . ILE A 1 79 ? 0.924 -6.440 -15.508 1.00 97.44 79 ILE A N 1
ATOM 607 C CA . ILE A 1 79 ? 2.349 -6.622 -15.219 1.00 97.44 79 ILE A CA 1
ATOM 608 C C . ILE A 1 79 ? 2.991 -7.418 -16.358 1.00 97.44 79 ILE A C 1
ATOM 610 O O . ILE A 1 79 ? 3.249 -8.616 -16.260 1.00 97.44 79 ILE A O 1
ATOM 614 N N . ASP A 1 80 ? 3.183 -6.730 -17.479 1.00 97.50 80 ASP A N 1
ATOM 615 C CA . ASP A 1 80 ? 3.836 -7.248 -18.679 1.00 97.50 80 ASP A CA 1
ATOM 616 C C . ASP A 1 80 ? 5.324 -6.876 -18.655 1.00 97.50 80 ASP A C 1
ATOM 618 O O . ASP A 1 80 ? 5.698 -5.709 -18.797 1.00 97.50 80 ASP A O 1
ATOM 622 N N . SER A 1 81 ? 6.181 -7.882 -18.471 1.00 97.38 81 SER A N 1
ATOM 623 C CA . SER A 1 81 ? 7.630 -7.688 -18.369 1.00 97.38 81 SER A CA 1
ATOM 624 C C . SER A 1 81 ? 8.245 -7.082 -19.630 1.00 97.38 81 SER A C 1
ATOM 626 O O . SER A 1 81 ? 9.171 -6.279 -19.512 1.00 97.38 81 SER A O 1
ATOM 628 N N . ASP A 1 82 ? 7.742 -7.414 -20.819 1.00 97.19 82 ASP A N 1
ATOM 629 C CA . ASP A 1 82 ? 8.300 -6.912 -22.077 1.00 97.19 82 ASP A CA 1
ATOM 630 C C . ASP A 1 82 ? 7.957 -5.433 -22.254 1.00 97.19 82 ASP A C 1
ATOM 632 O O . ASP A 1 82 ? 8.833 -4.616 -22.559 1.00 97.19 82 ASP A O 1
ATOM 636 N N . LYS A 1 83 ? 6.705 -5.059 -21.960 1.00 97.25 83 LYS A N 1
ATOM 637 C CA . LYS A 1 83 ? 6.271 -3.655 -21.949 1.00 97.25 83 LYS A CA 1
ATOM 638 C C . LYS A 1 83 ? 7.044 -2.834 -20.916 1.00 97.25 83 LYS A C 1
ATOM 640 O O . LYS A 1 83 ? 7.517 -1.746 -21.237 1.00 97.25 83 LYS A O 1
ATOM 645 N N . ILE A 1 84 ? 7.197 -3.348 -19.694 1.00 98.25 84 ILE A N 1
ATOM 646 C CA . ILE A 1 84 ? 7.947 -2.667 -18.628 1.00 98.25 84 ILE A CA 1
ATOM 647 C C . ILE A 1 84 ? 9.393 -2.437 -19.073 1.00 98.25 84 ILE A C 1
ATOM 649 O O . ILE A 1 84 ? 9.904 -1.323 -18.967 1.00 98.25 84 ILE A O 1
ATOM 653 N N . ARG A 1 85 ? 10.059 -3.461 -19.621 1.00 97.81 85 ARG A N 1
ATOM 654 C CA . ARG A 1 85 ? 11.440 -3.332 -20.107 1.00 97.81 85 ARG A CA 1
ATOM 655 C C . ARG A 1 85 ? 11.565 -2.336 -21.255 1.00 97.81 85 ARG A C 1
ATOM 657 O O . ARG A 1 85 ? 12.551 -1.602 -21.295 1.00 97.81 85 ARG A O 1
ATOM 664 N N . LEU A 1 86 ? 10.586 -2.285 -22.157 1.00 97.56 86 LEU A N 1
ATOM 665 C CA . LEU A 1 86 ? 10.557 -1.309 -23.244 1.00 97.56 86 LEU A CA 1
ATOM 666 C C . LEU A 1 86 ? 10.508 0.128 -22.708 1.00 97.56 86 LEU A C 1
ATOM 668 O O . LEU A 1 86 ? 11.321 0.953 -23.122 1.00 97.56 86 LEU A O 1
ATOM 672 N N . ASP A 1 87 ? 9.615 0.409 -21.760 1.00 97.75 87 ASP A N 1
ATOM 673 C CA . ASP A 1 87 ? 9.479 1.738 -21.154 1.00 97.75 87 ASP A CA 1
ATOM 674 C C . ASP A 1 87 ? 10.738 2.138 -20.365 1.00 97.75 87 ASP A C 1
ATOM 676 O O . ASP A 1 87 ? 11.231 3.261 -20.498 1.00 97.75 87 ASP A O 1
ATOM 680 N N . LEU A 1 88 ? 11.318 1.211 -19.593 1.00 97.81 88 LEU A N 1
ATOM 681 C CA . LEU A 1 88 ? 12.562 1.452 -18.852 1.00 97.81 88 LEU A CA 1
ATOM 682 C C . LEU A 1 88 ? 13.755 1.711 -19.781 1.00 97.81 88 LEU A C 1
ATOM 684 O O . LEU A 1 88 ? 14.608 2.540 -19.466 1.00 97.81 88 LEU A O 1
ATOM 688 N N . LYS A 1 89 ? 13.805 1.058 -20.948 1.00 97.50 89 LYS A N 1
ATOM 689 C CA . LYS A 1 89 ? 14.858 1.277 -21.949 1.00 97.50 89 LYS A CA 1
ATOM 690 C C . LYS A 1 89 ? 14.871 2.712 -22.480 1.00 97.50 89 LYS A C 1
ATOM 692 O O . LYS A 1 89 ? 15.941 3.253 -22.747 1.00 97.50 89 LYS A O 1
ATOM 697 N N . LEU A 1 90 ? 13.712 3.371 -22.575 1.00 96.19 90 LEU A N 1
ATOM 698 C CA . LEU A 1 90 ? 13.635 4.789 -22.965 1.00 96.19 90 LEU A CA 1
ATOM 699 C C . LEU A 1 90 ? 14.352 5.715 -21.969 1.00 96.19 90 LEU A C 1
ATOM 701 O O . LEU A 1 90 ? 14.690 6.847 -22.313 1.00 96.19 90 LEU A O 1
ATOM 705 N N . ARG A 1 91 ? 14.602 5.226 -20.751 1.00 93.81 91 ARG A N 1
ATOM 706 C CA . ARG A 1 91 ? 15.230 5.944 -19.637 1.00 93.81 91 ARG A CA 1
ATOM 707 C C . ARG A 1 91 ? 16.520 5.272 -19.175 1.00 93.81 91 ARG A C 1
ATOM 709 O O . ARG A 1 91 ? 16.961 5.501 -18.057 1.00 93.81 91 ARG A O 1
ATOM 716 N N . GLU A 1 92 ? 17.154 4.464 -20.024 1.00 94.44 92 GLU A N 1
ATOM 717 C CA . GLU A 1 92 ? 18.314 3.641 -19.651 1.00 94.44 92 GLU A CA 1
ATOM 718 C C . GLU A 1 92 ? 19.457 4.452 -19.015 1.00 94.44 92 GLU A C 1
ATOM 720 O O . GLU A 1 92 ? 20.116 3.986 -18.092 1.00 94.44 92 GLU A O 1
ATOM 725 N N . LYS A 1 93 ? 19.637 5.710 -19.439 1.00 95.31 93 LYS A N 1
ATOM 726 C CA . LYS A 1 93 ? 20.647 6.630 -18.888 1.00 95.31 93 LYS A CA 1
ATOM 727 C C . LYS A 1 93 ? 20.386 7.063 -17.437 1.00 95.31 93 LYS A C 1
ATOM 729 O O . LYS A 1 93 ? 21.304 7.557 -16.791 1.00 95.31 93 LYS A O 1
ATOM 734 N N . GLU A 1 94 ? 19.155 6.932 -16.948 1.00 95.00 94 GLU A N 1
ATOM 735 C CA . GLU A 1 94 ? 18.748 7.281 -15.578 1.00 95.00 94 GLU A CA 1
ATOM 736 C C . GLU A 1 94 ? 18.863 6.086 -14.616 1.00 95.00 94 GLU A C 1
ATOM 738 O O . GLU A 1 94 ? 18.827 6.268 -13.396 1.00 95.00 94 GLU A O 1
ATOM 743 N N . LEU A 1 95 ? 19.009 4.870 -15.154 1.00 96.56 95 LEU A N 1
ATOM 744 C CA . LEU A 1 95 ? 19.089 3.639 -14.375 1.00 96.56 95 LEU A CA 1
ATOM 745 C C . LEU A 1 95 ? 20.463 3.506 -13.710 1.00 96.56 95 LEU A C 1
ATOM 747 O O . LEU A 1 95 ? 21.505 3.712 -14.330 1.00 96.56 95 LEU A O 1
ATOM 751 N N . LYS A 1 96 ? 20.472 3.103 -12.439 1.00 97.31 96 LYS A N 1
ATOM 752 C CA . LYS A 1 96 ? 21.698 2.807 -11.674 1.00 97.31 96 LYS A CA 1
ATOM 753 C C . LYS A 1 96 ? 22.082 1.331 -11.719 1.00 97.31 96 LYS A C 1
ATOM 755 O O . LYS A 1 96 ? 23.143 0.959 -11.225 1.00 97.31 96 LYS A O 1
ATOM 760 N N . VAL A 1 97 ? 21.205 0.499 -12.269 1.00 96.44 97 VAL A N 1
ATOM 761 C CA . VAL A 1 97 ? 21.361 -0.947 -12.417 1.00 96.44 97 VAL A CA 1
ATOM 762 C C . VAL A 1 97 ? 21.084 -1.301 -13.880 1.00 96.44 97 VAL A C 1
ATOM 764 O O . VAL A 1 97 ? 20.170 -0.710 -14.463 1.00 96.44 97 VAL A O 1
ATOM 767 N N . PRO A 1 98 ? 21.837 -2.237 -14.487 1.00 96.75 98 PRO A N 1
ATOM 768 C CA . PRO A 1 98 ? 21.555 -2.722 -15.836 1.00 96.75 98 PRO A CA 1
ATOM 769 C C . PRO A 1 98 ? 20.099 -3.175 -15.997 1.00 96.75 98 PRO A C 1
ATOM 771 O O . PRO A 1 98 ? 19.538 -3.804 -15.100 1.00 96.75 98 PRO A O 1
ATOM 774 N N . LEU A 1 99 ? 19.483 -2.856 -17.140 1.00 96.06 99 LEU A N 1
ATOM 775 C CA . LEU A 1 99 ? 18.057 -3.098 -17.383 1.00 96.06 99 LEU A CA 1
ATOM 776 C C . LEU A 1 99 ? 17.660 -4.559 -17.123 1.00 96.06 99 LEU A C 1
ATOM 778 O O . LEU A 1 99 ? 16.639 -4.818 -16.491 1.00 96.06 99 LEU A O 1
ATOM 782 N N . ASP A 1 100 ? 18.465 -5.513 -17.585 1.00 94.94 100 ASP A N 1
ATOM 783 C CA . ASP A 1 100 ? 18.264 -6.957 -17.421 1.00 94.94 100 ASP A CA 1
ATOM 784 C C . ASP A 1 100 ? 18.259 -7.414 -15.952 1.00 94.94 100 ASP A C 1
ATOM 786 O O . ASP A 1 100 ? 17.570 -8.378 -15.618 1.00 94.94 100 ASP A O 1
ATOM 790 N N . GLN A 1 101 ? 18.935 -6.675 -15.071 1.00 96.00 101 GLN A N 1
ATOM 791 C CA . GLN A 1 101 ? 19.037 -6.954 -13.636 1.00 96.00 101 GLN A CA 1
ATOM 792 C C . GLN A 1 101 ? 17.927 -6.305 -12.794 1.00 96.00 101 GLN A C 1
ATOM 794 O O . GLN A 1 101 ? 17.802 -6.614 -11.607 1.00 96.00 101 GLN A O 1
ATOM 799 N N . ILE A 1 102 ? 17.102 -5.424 -13.372 1.00 97.81 102 ILE A N 1
ATOM 800 C CA . ILE A 1 102 ? 15.958 -4.841 -12.660 1.00 97.81 102 ILE A CA 1
ATOM 801 C C . ILE A 1 102 ? 14.897 -5.923 -12.437 1.00 97.81 102 ILE A C 1
ATOM 803 O O . ILE A 1 102 ? 14.395 -6.533 -13.384 1.00 97.81 102 ILE A O 1
ATOM 807 N N . TYR A 1 103 ? 14.547 -6.145 -11.168 1.00 97.94 103 TYR A N 1
ATOM 808 C CA . TYR A 1 103 ? 13.492 -7.076 -10.775 1.00 97.94 103 TYR A CA 1
ATOM 809 C C . TYR A 1 103 ? 12.116 -6.548 -11.196 1.00 97.94 103 TYR A C 1
ATOM 811 O O . TYR A 1 103 ? 11.742 -5.420 -10.884 1.00 97.94 103 TYR A O 1
ATOM 819 N N . ILE A 1 104 ? 11.350 -7.389 -11.884 1.00 98.31 104 ILE A N 1
ATOM 820 C CA . ILE A 1 104 ? 9.960 -7.127 -12.252 1.00 98.31 104 ILE A CA 1
ATOM 821 C C . ILE A 1 104 ? 9.135 -8.235 -11.591 1.00 98.31 104 ILE A C 1
ATOM 823 O O . ILE A 1 104 ? 9.363 -9.403 -11.915 1.00 98.31 104 ILE A O 1
ATOM 827 N N . PRO A 1 105 ? 8.232 -7.910 -10.652 1.00 97.88 105 PRO A N 1
ATOM 828 C CA . PRO A 1 105 ? 7.414 -8.914 -9.991 1.00 97.88 105 PRO A CA 1
ATOM 829 C C . PRO A 1 105 ? 6.399 -9.502 -10.967 1.00 97.88 105 PRO A C 1
ATOM 831 O O . PRO A 1 105 ? 5.963 -8.830 -11.895 1.00 97.88 105 PRO A O 1
ATOM 834 N N . LYS A 1 106 ? 5.969 -10.738 -10.741 1.00 97.56 106 LYS A N 1
ATOM 835 C CA . LYS A 1 106 ? 4.751 -11.288 -11.344 1.00 97.56 106 LYS A CA 1
ATOM 836 C C . LYS A 1 106 ? 3.531 -10.830 -10.555 1.00 97.56 106 LYS A C 1
ATOM 838 O O . LYS A 1 106 ? 3.635 -10.492 -9.378 1.00 97.56 106 LYS A O 1
ATOM 843 N N . MET A 1 107 ? 2.356 -10.895 -11.177 1.00 96.81 107 MET A N 1
ATOM 844 C CA . MET A 1 107 ? 1.089 -10.559 -10.517 1.00 96.81 107 MET A CA 1
ATOM 845 C C . MET A 1 107 ? 0.886 -11.307 -9.193 1.00 96.81 107 MET A C 1
ATOM 847 O O . MET A 1 107 ? 0.371 -10.735 -8.240 1.00 96.81 107 MET A O 1
ATOM 851 N N . GLU A 1 108 ? 1.304 -12.567 -9.118 1.00 96.75 108 GLU A N 1
ATOM 852 C CA . GLU A 1 108 ? 1.123 -13.437 -7.951 1.00 96.75 108 GLU A CA 1
ATOM 853 C C . GLU A 1 108 ? 2.085 -13.106 -6.795 1.00 96.75 108 GLU A C 1
ATOM 855 O O . GLU A 1 108 ? 1.846 -13.497 -5.650 1.00 96.75 108 GLU A O 1
ATOM 860 N N . GLU A 1 109 ? 3.176 -12.391 -7.080 1.00 97.94 109 GLU A N 1
ATOM 861 C CA . GLU A 1 109 ? 4.154 -11.953 -6.078 1.00 97.94 109 GLU A CA 1
ATOM 862 C C . GLU A 1 109 ? 3.710 -10.663 -5.369 1.00 97.94 109 GLU A C 1
ATOM 864 O O . GLU A 1 109 ? 4.175 -10.373 -4.264 1.00 97.94 109 GLU A O 1
ATOM 869 N N . ILE A 1 110 ? 2.793 -9.900 -5.975 1.00 98.44 110 ILE A N 1
ATOM 870 C CA . ILE A 1 110 ? 2.317 -8.617 -5.456 1.00 98.44 110 ILE A CA 1
ATOM 871 C C . ILE A 1 110 ? 1.320 -8.861 -4.319 1.00 98.44 110 ILE A C 1
ATOM 873 O O . ILE A 1 110 ? 0.244 -9.421 -4.519 1.00 98.44 110 ILE A O 1
ATOM 877 N N . LYS A 1 111 ? 1.673 -8.404 -3.116 1.00 98.12 111 LYS A N 1
ATOM 878 C CA . LYS A 1 111 ? 0.820 -8.475 -1.920 1.00 98.12 111 LYS A CA 1
ATOM 879 C C . LYS A 1 111 ? -0.060 -7.244 -1.775 1.00 98.12 111 LYS A C 1
ATOM 881 O O . LYS A 1 111 ? -1.252 -7.362 -1.518 1.00 98.12 111 LYS A O 1
ATOM 886 N N . PHE A 1 112 ? 0.526 -6.069 -1.985 1.00 98.31 112 PHE A N 1
ATOM 887 C CA . PHE A 1 112 ? -0.175 -4.797 -1.859 1.00 98.31 112 PHE A CA 1
ATOM 888 C C . PHE A 1 112 ? 0.203 -3.845 -2.988 1.00 98.31 112 PHE A C 1
ATOM 890 O O . PHE A 1 112 ? 1.307 -3.925 -3.531 1.00 98.31 112 PHE A O 1
ATOM 897 N N . ILE A 1 113 ? -0.678 -2.896 -3.287 1.00 97.88 113 ILE A N 1
ATOM 898 C CA . ILE A 1 113 ? -0.335 -1.705 -4.072 1.00 97.88 113 ILE A CA 1
ATOM 899 C C . ILE A 1 113 ? -0.323 -0.461 -3.199 1.00 97.88 113 ILE A C 1
ATOM 901 O O . ILE A 1 113 ? -1.103 -0.364 -2.256 1.00 97.88 113 ILE A O 1
ATOM 905 N N . ILE A 1 114 ? 0.555 0.487 -3.531 1.00 96.56 114 ILE A N 1
ATOM 906 C CA . ILE A 1 114 ? 0.590 1.834 -2.952 1.00 96.56 114 ILE A CA 1
ATOM 907 C C . ILE A 1 114 ? 0.127 2.812 -4.014 1.00 96.56 114 ILE A C 1
ATOM 909 O O . ILE A 1 114 ? 0.748 2.890 -5.077 1.00 96.56 114 ILE A O 1
ATOM 913 N N . GLY A 1 115 ? -0.883 3.609 -3.679 1.00 91.19 115 GLY A N 1
ATOM 914 C CA . GLY A 1 115 ? -1.409 4.645 -4.558 1.00 91.19 115 GLY A CA 1
ATOM 915 C C . GLY A 1 115 ? -2.397 4.112 -5.599 1.00 91.19 115 GLY A C 1
ATOM 916 O O . GLY A 1 115 ? -2.206 3.063 -6.212 1.00 91.19 115 GLY A O 1
ATOM 917 N N . VAL A 1 116 ? -3.477 4.873 -5.787 1.00 88.06 116 VAL A N 1
ATOM 918 C CA . VAL A 1 116 ? -4.608 4.511 -6.661 1.00 88.06 116 VAL A CA 1
ATOM 919 C C . VAL A 1 116 ? -4.969 5.594 -7.682 1.00 88.06 116 VAL A C 1
ATOM 921 O O . VAL A 1 116 ? -5.925 5.423 -8.428 1.00 88.06 116 VAL A O 1
ATOM 924 N N . GLN A 1 117 ? -4.251 6.725 -7.709 1.00 88.44 117 GLN A N 1
ATOM 925 C CA . GLN A 1 117 ? -4.627 7.877 -8.540 1.00 88.44 117 GLN A CA 1
ATOM 926 C C . GLN A 1 117 ? -3.576 8.248 -9.590 1.00 88.44 117 GLN A C 1
ATOM 928 O O . GLN A 1 117 ? -3.883 8.244 -10.776 1.00 88.44 117 GLN A O 1
ATOM 933 N N . TRP A 1 118 ? -2.352 8.590 -9.174 1.00 92.94 118 TRP A N 1
ATOM 934 C CA . TRP A 1 118 ? -1.334 9.125 -10.093 1.00 92.94 118 TRP A CA 1
ATOM 935 C C . TRP A 1 118 ? -0.243 8.119 -10.429 1.00 92.94 118 TRP A C 1
ATOM 937 O O . TRP A 1 118 ? 0.084 7.913 -11.594 1.00 92.94 118 TRP A O 1
ATOM 947 N N . GLU A 1 119 ? 0.314 7.491 -9.400 1.00 95.44 119 GLU A N 1
ATOM 948 C CA . GLU A 1 119 ? 1.354 6.483 -9.522 1.00 95.44 119 GLU A CA 1
ATOM 949 C C . GLU A 1 119 ? 0.969 5.273 -8.681 1.00 95.44 119 GLU A C 1
ATOM 951 O O . GLU A 1 119 ? 0.396 5.430 -7.598 1.00 95.44 119 GLU A O 1
ATOM 956 N N . GLN A 1 120 ? 1.313 4.087 -9.172 1.00 97.31 120 GLN A N 1
ATOM 957 C CA . GLN A 1 120 ? 1.140 2.836 -8.456 1.00 97.31 120 GLN A CA 1
ATOM 958 C C . GLN A 1 120 ? 2.492 2.156 -8.255 1.00 97.31 120 GLN A C 1
ATOM 960 O O . GLN A 1 120 ? 3.275 1.989 -9.195 1.00 97.31 120 GLN A O 1
ATOM 965 N N . ARG A 1 121 ? 2.763 1.771 -7.008 1.00 97.75 121 ARG A N 1
ATOM 966 C CA . ARG A 1 121 ? 3.921 0.956 -6.616 1.00 97.75 121 ARG A CA 1
ATOM 967 C C . ARG A 1 121 ? 3.440 -0.362 -6.033 1.00 97.75 121 ARG A C 1
ATOM 969 O O . ARG A 1 121 ? 2.312 -0.447 -5.557 1.00 97.75 121 ARG A O 1
ATOM 976 N N . TYR A 1 122 ? 4.307 -1.363 -6.035 1.00 98.44 122 TYR A N 1
ATOM 977 C CA . TYR A 1 122 ? 3.927 -2.746 -5.758 1.00 98.44 122 TYR A CA 1
ATOM 978 C C . TYR A 1 122 ? 4.752 -3.284 -4.598 1.00 98.44 122 TYR A C 1
ATOM 980 O O . TYR A 1 122 ? 5.978 -3.219 -4.650 1.00 98.44 122 TYR A O 1
ATOM 988 N N . LEU A 1 123 ? 4.106 -3.792 -3.549 1.00 98.38 123 LEU A N 1
ATOM 989 C CA . LEU A 1 123 ? 4.796 -4.486 -2.467 1.00 98.38 123 LEU A CA 1
ATOM 990 C C . LEU A 1 123 ? 4.874 -5.969 -2.784 1.00 98.38 123 LEU A C 1
ATOM 992 O O . LEU A 1 123 ? 3.856 -6.607 -3.054 1.00 98.38 123 LEU A O 1
ATOM 996 N N . VAL A 1 124 ? 6.074 -6.511 -2.656 1.00 98.50 124 VAL A N 1
ATOM 997 C CA . VAL A 1 124 ? 6.351 -7.945 -2.684 1.00 98.50 124 VAL A CA 1
ATOM 998 C C . VAL A 1 124 ? 6.935 -8.376 -1.350 1.00 98.50 124 VAL A C 1
ATOM 1000 O O . VAL A 1 124 ? 7.510 -7.566 -0.620 1.00 98.50 124 VAL A O 1
ATOM 1003 N N . GLU A 1 125 ? 6.808 -9.657 -1.034 1.00 97.50 125 GLU A N 1
ATOM 1004 C CA . GLU A 1 125 ? 7.412 -10.231 0.162 1.00 97.50 125 GLU A CA 1
ATOM 1005 C C . GLU A 1 125 ? 8.759 -10.882 -0.170 1.00 97.50 125 GLU A C 1
ATOM 1007 O O . GLU A 1 125 ? 8.878 -11.647 -1.127 1.00 97.50 125 GLU A O 1
ATOM 1012 N N . LYS A 1 126 ? 9.778 -10.599 0.643 1.00 95.88 126 LYS A N 1
ATOM 1013 C CA . LYS A 1 126 ? 11.094 -11.240 0.582 1.00 95.88 126 LYS A CA 1
ATOM 1014 C C . LYS A 1 126 ? 11.575 -11.494 2.005 1.00 95.88 126 LYS A C 1
ATOM 1016 O O . LYS A 1 126 ? 11.613 -10.578 2.817 1.00 95.88 126 LYS A O 1
ATOM 1021 N N . ASN A 1 127 ? 11.957 -12.733 2.316 1.00 93.31 127 ASN A N 1
ATOM 1022 C CA . ASN A 1 127 ? 12.426 -13.130 3.653 1.00 93.31 127 ASN A CA 1
ATOM 1023 C C . ASN A 1 127 ? 11.456 -12.731 4.789 1.00 93.31 127 ASN A C 1
ATOM 1025 O O . ASN A 1 127 ? 11.896 -12.283 5.845 1.00 93.31 127 ASN A O 1
ATOM 1029 N N . GLY A 1 128 ? 10.144 -12.852 4.552 1.00 93.69 128 GLY A N 1
ATOM 1030 C CA . GLY A 1 128 ? 9.099 -12.510 5.525 1.00 93.69 128 GLY A CA 1
ATOM 1031 C C . GLY A 1 128 ? 8.867 -11.012 5.735 1.00 93.69 128 GLY A C 1
ATOM 1032 O O . GLY A 1 128 ? 8.101 -10.649 6.618 1.00 93.69 128 GLY A O 1
ATOM 1033 N N . ARG A 1 129 ? 9.513 -10.145 4.945 1.00 96.44 129 ARG A N 1
ATOM 1034 C CA . ARG A 1 129 ? 9.361 -8.687 5.023 1.00 96.44 129 ARG A CA 1
ATOM 1035 C C . ARG A 1 129 ? 8.839 -8.132 3.709 1.00 96.44 129 ARG A C 1
ATOM 1037 O O . ARG A 1 129 ? 9.154 -8.649 2.635 1.00 96.44 129 ARG A O 1
ATOM 1044 N N . LEU A 1 130 ? 8.070 -7.053 3.782 1.00 98.00 130 LEU A N 1
ATOM 1045 C CA . LEU A 1 130 ? 7.556 -6.378 2.593 1.00 98.00 130 LEU A CA 1
ATOM 1046 C C . LEU A 1 130 ? 8.581 -5.392 2.030 1.00 98.00 130 LEU A C 1
ATOM 1048 O O . LEU A 1 130 ? 9.207 -4.642 2.777 1.00 98.00 130 LEU A O 1
ATOM 1052 N N . TYR A 1 131 ? 8.701 -5.340 0.708 1.00 98.44 131 TYR A N 1
ATOM 1053 C CA . TYR A 1 131 ? 9.559 -4.405 -0.020 1.00 98.44 131 TYR A CA 1
ATOM 1054 C C . TYR A 1 131 ? 8.814 -3.827 -1.216 1.00 98.44 131 TYR A C 1
ATOM 1056 O O . TYR A 1 131 ? 8.016 -4.514 -1.848 1.00 98.44 131 TYR A O 1
ATOM 1064 N N . ILE A 1 132 ? 9.101 -2.571 -1.555 1.00 98.38 132 ILE A N 1
ATOM 1065 C CA . ILE A 1 132 ? 8.564 -1.954 -2.771 1.00 98.38 132 ILE A CA 1
ATOM 1066 C C . ILE A 1 132 ? 9.382 -2.466 -3.957 1.00 98.38 132 ILE A C 1
ATOM 1068 O O . ILE A 1 132 ? 10.582 -2.206 -4.016 1.00 98.38 132 ILE A O 1
ATOM 1072 N N . ALA A 1 133 ? 8.748 -3.174 -4.890 1.00 98.38 133 ALA A N 1
ATOM 1073 C CA . ALA A 1 133 ? 9.374 -3.622 -6.127 1.00 98.38 133 ALA A CA 1
ATOM 1074 C C . ALA A 1 133 ? 9.956 -2.428 -6.909 1.00 98.38 133 ALA A C 1
ATOM 1076 O O . ALA A 1 133 ? 9.401 -1.326 -6.849 1.00 98.38 133 ALA A O 1
ATOM 1077 N N . PRO A 1 134 ? 11.047 -2.614 -7.672 1.00 98.06 134 PRO A N 1
ATOM 1078 C CA . PRO A 1 134 ? 11.823 -1.501 -8.199 1.00 98.06 134 PRO A CA 1
ATOM 1079 C C . PRO A 1 134 ? 11.247 -0.869 -9.473 1.00 98.06 134 PRO A C 1
ATOM 1081 O O . PRO A 1 134 ? 11.976 -0.321 -10.303 1.00 98.06 134 PRO A O 1
ATOM 1084 N N . ILE A 1 135 ? 9.930 -0.941 -9.628 1.00 98.06 135 ILE A N 1
ATOM 1085 C CA . ILE A 1 135 ? 9.169 -0.395 -10.742 1.00 98.06 135 ILE A CA 1
ATOM 1086 C C . ILE A 1 135 ? 7.973 0.384 -10.201 1.00 98.06 135 ILE A C 1
ATOM 1088 O O . ILE A 1 135 ? 7.415 0.059 -9.150 1.00 98.06 135 ILE A O 1
ATOM 1092 N N . GLN A 1 136 ? 7.556 1.402 -10.939 1.00 97.81 136 GLN A N 1
ATOM 1093 C CA . GLN A 1 136 ? 6.312 2.111 -10.682 1.00 97.81 136 GLN A CA 1
ATOM 1094 C C . GLN A 1 136 ? 5.582 2.386 -11.991 1.00 97.81 136 GLN A C 1
ATOM 1096 O O . GLN A 1 136 ? 6.206 2.625 -13.027 1.00 97.81 136 GLN A O 1
ATOM 1101 N N . TYR A 1 137 ? 4.258 2.365 -11.924 1.00 98.31 137 TYR A N 1
ATOM 1102 C CA . TYR A 1 137 ? 3.393 2.710 -13.039 1.00 98.31 137 TYR A CA 1
ATOM 1103 C C . TYR A 1 137 ? 2.854 4.124 -12.862 1.00 98.31 137 TYR A C 1
ATOM 1105 O O . TYR A 1 137 ? 2.344 4.456 -11.793 1.00 98.31 137 TYR A O 1
ATOM 1113 N N . ASN A 1 138 ? 2.934 4.950 -13.900 1.00 97.06 138 ASN A N 1
ATOM 1114 C CA . ASN A 1 138 ? 2.330 6.275 -13.929 1.00 97.06 138 ASN A CA 1
ATOM 1115 C C . ASN A 1 138 ? 1.015 6.227 -14.722 1.00 97.06 138 ASN A C 1
ATOM 1117 O O . ASN A 1 138 ? 1.010 6.020 -15.936 1.00 97.06 138 ASN A O 1
ATOM 1121 N N . ALA A 1 139 ? -0.103 6.444 -14.031 1.00 95.38 139 ALA A N 1
ATOM 1122 C CA . ALA A 1 139 ? -1.445 6.357 -14.603 1.00 95.38 139 ALA A CA 1
ATOM 1123 C C . ALA A 1 139 ? -1.803 7.553 -15.500 1.00 95.38 139 ALA A C 1
ATOM 1125 O O . ALA A 1 139 ? -2.716 7.459 -16.314 1.00 95.38 139 ALA A O 1
ATOM 1126 N N . TRP A 1 140 ? -1.091 8.678 -15.379 1.00 94.38 140 TRP A N 1
ATOM 1127 C CA . TRP A 1 140 ? -1.366 9.875 -16.177 1.00 94.38 140 TRP A CA 1
ATOM 1128 C C . TRP A 1 140 ? -0.913 9.719 -17.629 1.00 94.38 140 TRP A C 1
ATOM 1130 O O . TRP A 1 140 ? -1.584 10.179 -18.550 1.00 94.38 140 TRP A O 1
ATOM 1140 N N . ASN A 1 141 ? 0.240 9.083 -17.843 1.00 95.56 141 ASN A N 1
ATOM 1141 C CA . ASN A 1 141 ? 0.834 8.913 -19.171 1.00 95.56 141 ASN A CA 1
ATOM 1142 C C . ASN A 1 141 ? 0.957 7.447 -19.616 1.00 95.56 141 ASN A C 1
ATOM 1144 O O . ASN A 1 141 ? 1.452 7.196 -20.711 1.00 95.56 141 ASN A O 1
ATOM 1148 N N . ASN A 1 142 ? 0.481 6.498 -18.805 1.00 95.69 142 ASN A N 1
ATOM 1149 C CA . ASN A 1 142 ? 0.509 5.058 -19.067 1.00 95.69 142 ASN A CA 1
ATOM 1150 C C . ASN A 1 142 ? 1.919 4.492 -19.309 1.00 95.69 142 ASN A C 1
ATOM 1152 O O . ASN A 1 142 ? 2.107 3.650 -20.192 1.00 95.69 142 ASN A O 1
ATOM 1156 N N . THR A 1 143 ? 2.903 4.955 -18.531 1.00 96.94 143 THR A N 1
ATOM 1157 C CA . THR A 1 143 ? 4.303 4.510 -18.646 1.00 96.94 143 THR A CA 1
ATOM 1158 C C . THR A 1 143 ? 4.836 3.894 -17.363 1.00 96.94 143 THR A C 1
ATOM 1160 O O . THR A 1 143 ? 4.439 4.265 -16.255 1.00 96.94 143 THR A O 1
ATOM 1163 N N . TRP A 1 144 ? 5.781 2.974 -17.527 1.00 98.12 144 TRP A N 1
ATOM 1164 C CA . TRP A 1 144 ? 6.569 2.409 -16.441 1.00 98.12 144 TRP A CA 1
ATOM 1165 C C . TRP A 1 144 ? 7.877 3.172 -16.228 1.00 98.12 144 TRP A C 1
ATOM 1167 O O . TRP A 1 144 ? 8.554 3.570 -17.177 1.00 98.12 144 TRP A O 1
ATOM 1177 N N . THR A 1 145 ? 8.261 3.358 -14.966 1.00 97.31 145 THR A N 1
ATOM 1178 C CA . THR A 1 145 ? 9.568 3.913 -14.587 1.00 97.31 145 THR A CA 1
ATOM 1179 C C . THR A 1 145 ? 10.214 3.073 -13.493 1.00 97.31 145 THR A C 1
ATOM 1181 O O . THR A 1 145 ? 9.545 2.301 -12.804 1.00 97.31 145 THR A O 1
ATOM 1184 N N . ASN A 1 146 ? 11.524 3.221 -13.311 1.00 97.00 146 ASN A N 1
ATOM 1185 C CA . ASN A 1 146 ? 12.233 2.602 -12.199 1.00 97.00 146 ASN A CA 1
ATOM 1186 C C . ASN A 1 146 ? 11.841 3.264 -10.872 1.00 97.00 146 ASN A C 1
ATOM 1188 O O . ASN A 1 146 ? 11.414 4.422 -10.826 1.00 97.00 146 ASN A O 1
ATOM 1192 N N . TYR A 1 147 ? 12.021 2.527 -9.782 1.00 96.69 147 TYR A N 1
ATOM 1193 C CA . TYR A 1 147 ? 11.889 3.041 -8.428 1.00 96.69 147 TYR A CA 1
ATOM 1194 C C . TYR A 1 147 ? 12.941 2.400 -7.524 1.00 96.69 147 TYR A C 1
ATOM 1196 O O . TYR A 1 147 ? 12.816 1.241 -7.159 1.00 96.69 147 TYR A O 1
ATOM 1204 N N . ARG A 1 148 ? 13.973 3.147 -7.111 1.00 96.19 148 ARG A N 1
ATOM 1205 C CA . ARG A 1 148 ? 14.982 2.658 -6.139 1.00 96.19 148 ARG A CA 1
ATOM 1206 C C . ARG A 1 148 ? 15.617 1.309 -6.538 1.00 96.19 148 ARG A C 1
ATOM 1208 O O . ARG A 1 148 ? 15.932 0.490 -5.684 1.00 96.19 148 ARG A O 1
ATOM 1215 N N . GLU A 1 149 ? 15.848 1.074 -7.824 1.00 96.88 149 GLU A N 1
ATOM 1216 C CA . GLU A 1 149 ? 16.267 -0.220 -8.376 1.00 96.88 149 GLU A CA 1
ATOM 1217 C C . GLU A 1 149 ? 17.590 -0.764 -7.824 1.00 96.88 149 GLU A C 1
ATOM 1219 O O . GLU A 1 149 ? 17.778 -1.975 -7.773 1.00 96.88 149 GLU A O 1
ATOM 1224 N N . ALA A 1 150 ? 18.474 0.112 -7.344 1.00 96.94 150 ALA A N 1
ATOM 1225 C CA . ALA A 1 150 ? 19.762 -0.267 -6.766 1.00 96.94 150 ALA A CA 1
ATOM 1226 C C . ALA A 1 150 ? 19.699 -0.751 -5.304 1.00 96.94 150 ALA A C 1
ATOM 1228 O O . ALA A 1 150 ? 20.630 -1.415 -4.841 1.00 96.94 150 ALA A O 1
ATOM 1229 N N . ASP A 1 151 ? 18.660 -0.379 -4.549 1.00 96.62 151 ASP A N 1
ATOM 1230 C CA . ASP A 1 151 ? 18.581 -0.643 -3.105 1.00 96.62 151 ASP A CA 1
ATOM 1231 C C . ASP A 1 151 ? 17.189 -1.049 -2.600 1.00 96.62 151 ASP A C 1
ATOM 1233 O O . ASP A 1 151 ? 16.981 -1.109 -1.388 1.00 96.62 151 ASP A O 1
ATOM 1237 N N . TRP A 1 152 ? 16.244 -1.355 -3.494 1.00 96.75 152 TRP A N 1
ATOM 1238 C CA . TRP A 1 152 ? 14.851 -1.661 -3.152 1.00 96.75 152 TRP A CA 1
ATOM 1239 C C . TRP A 1 152 ? 14.710 -2.774 -2.104 1.00 96.75 152 TRP A C 1
ATOM 1241 O O . TRP A 1 152 ? 13.924 -2.641 -1.170 1.00 96.75 152 TRP A O 1
ATOM 1251 N N . ASP A 1 153 ? 15.527 -3.825 -2.192 1.00 96.12 153 ASP A N 1
ATOM 1252 C CA . ASP A 1 153 ? 15.486 -5.003 -1.318 1.00 96.12 153 ASP A CA 1
ATOM 1253 C C . ASP A 1 153 ? 16.266 -4.841 -0.000 1.00 96.12 153 ASP A C 1
ATOM 1255 O O . ASP A 1 153 ? 16.334 -5.762 0.815 1.00 96.12 153 ASP A O 1
ATOM 1259 N N . LYS A 1 154 ? 16.838 -3.657 0.237 1.00 96.56 154 LYS A N 1
ATOM 1260 C CA . LYS A 1 154 ? 17.498 -3.264 1.496 1.00 96.56 154 LYS A CA 1
ATOM 1261 C C . LYS A 1 154 ? 16.639 -2.302 2.313 1.00 96.56 154 LYS A C 1
ATOM 1263 O O . LYS A 1 154 ? 17.093 -1.752 3.317 1.00 96.56 154 LYS A O 1
ATOM 1268 N N . ARG A 1 155 ? 15.407 -2.054 1.865 1.00 95.75 155 ARG A N 1
ATOM 1269 C CA . ARG A 1 155 ? 14.504 -1.044 2.418 1.00 95.75 155 ARG A CA 1
ATOM 1270 C C . ARG A 1 155 ? 13.149 -1.667 2.745 1.00 95.75 155 ARG A C 1
ATOM 1272 O O . ARG A 1 155 ? 12.215 -1.508 1.959 1.00 95.75 155 ARG A O 1
ATOM 1279 N N . PRO A 1 156 ? 13.034 -2.356 3.890 1.00 96.62 156 PRO A N 1
ATOM 1280 C CA . PRO A 1 156 ? 11.760 -2.901 4.333 1.00 96.62 156 PRO A CA 1
ATOM 1281 C C . PRO A 1 156 ? 10.696 -1.803 4.356 1.00 96.62 156 PRO A C 1
ATOM 1283 O O . PRO A 1 156 ? 10.918 -0.708 4.885 1.00 96.62 156 PRO A O 1
ATOM 1286 N N . TRP A 1 157 ? 9.549 -2.082 3.750 1.00 97.50 157 TRP A N 1
ATOM 1287 C CA . TRP A 1 157 ? 8.468 -1.121 3.589 1.00 97.50 157 TRP A CA 1
ATOM 1288 C C . TRP A 1 157 ? 7.946 -0.643 4.943 1.00 97.50 157 TRP A C 1
ATOM 1290 O O . TRP A 1 157 ? 7.764 0.559 5.127 1.00 97.50 157 TRP A O 1
ATOM 1300 N N . THR A 1 158 ? 7.786 -1.543 5.912 1.00 96.19 158 THR A N 1
ATOM 1301 C CA . THR A 1 158 ? 7.291 -1.221 7.258 1.00 96.19 158 THR A CA 1
ATOM 1302 C C . THR A 1 158 ? 8.141 -0.140 7.930 1.00 96.19 158 THR A C 1
ATOM 1304 O O . THR A 1 158 ? 7.607 0.836 8.451 1.00 96.19 158 THR A O 1
ATOM 1307 N N . GLU A 1 159 ? 9.471 -0.244 7.819 1.00 95.06 159 GLU A N 1
ATOM 1308 C CA . GLU A 1 159 ? 10.430 0.698 8.414 1.00 95.06 159 GLU A CA 1
ATOM 1309 C C . GLU A 1 159 ? 10.499 2.054 7.705 1.00 95.06 159 GLU A C 1
ATOM 1311 O O . GLU A 1 159 ? 10.905 3.047 8.309 1.00 95.06 159 GLU A O 1
ATOM 1316 N N . LYS A 1 160 ? 10.207 2.103 6.399 1.00 95.31 160 LYS A N 1
ATOM 1317 C CA . LYS A 1 160 ? 10.400 3.316 5.581 1.00 95.31 160 LYS A CA 1
ATOM 1318 C C . LYS A 1 160 ? 9.103 4.033 5.226 1.00 95.31 160 LYS A C 1
ATOM 1320 O O . LYS A 1 160 ? 9.145 5.225 4.929 1.00 95.31 160 LYS A O 1
ATOM 1325 N N . CYS A 1 161 ? 7.985 3.317 5.206 1.00 95.69 161 CYS A N 1
ATOM 1326 C CA . CYS A 1 161 ? 6.712 3.782 4.661 1.00 95.69 161 CYS A CA 1
ATOM 1327 C C . CYS A 1 161 ? 5.512 3.353 5.518 1.00 95.69 161 CYS A C 1
ATOM 1329 O O . CYS A 1 161 ? 4.544 4.109 5.619 1.00 95.69 161 CYS A O 1
ATOM 1331 N N . GLY A 1 162 ? 5.573 2.177 6.155 1.00 95.06 162 GLY A N 1
ATOM 1332 C CA . GLY A 1 162 ? 4.441 1.582 6.870 1.00 95.06 162 GLY A CA 1
ATOM 1333 C C . GLY A 1 162 ? 3.887 2.437 8.004 1.00 95.06 162 GLY A C 1
ATOM 1334 O O . GLY A 1 162 ? 2.678 2.470 8.195 1.00 95.06 162 GLY A O 1
ATOM 1335 N N . GLY A 1 163 ? 4.727 3.208 8.701 1.00 93.75 163 GLY A N 1
ATOM 1336 C CA . GLY A 1 163 ? 4.271 4.109 9.769 1.00 93.75 163 GLY A CA 1
ATOM 1337 C C . GLY A 1 163 ? 3.275 5.192 9.323 1.00 93.75 163 GLY A C 1
ATOM 1338 O O . GLY A 1 163 ? 2.517 5.684 10.150 1.00 93.75 163 GLY A O 1
ATOM 1339 N N . CYS A 1 164 ? 3.254 5.544 8.033 1.00 93.88 164 CYS A N 1
ATOM 1340 C CA . CYS A 1 164 ? 2.324 6.537 7.483 1.00 93.88 164 CYS A CA 1
ATOM 1341 C C . CYS A 1 164 ? 1.313 5.944 6.489 1.00 93.88 164 CYS A C 1
ATOM 1343 O O . CYS A 1 164 ? 0.284 6.558 6.233 1.00 93.88 164 CYS A O 1
ATOM 1345 N N . HIS A 1 165 ? 1.616 4.795 5.878 1.00 95.31 165 HIS A N 1
ATOM 1346 C CA . HIS A 1 165 ? 0.802 4.190 4.813 1.00 95.31 165 HIS A CA 1
ATOM 1347 C C . HIS A 1 165 ? -0.007 2.966 5.273 1.00 95.31 165 HIS A C 1
ATOM 1349 O O . HIS A 1 165 ? -0.734 2.384 4.472 1.00 95.31 165 HIS A O 1
ATOM 1355 N N . ALA A 1 166 ? 0.101 2.587 6.543 1.00 96.19 166 ALA A N 1
ATOM 1356 C CA . ALA A 1 166 ? -0.786 1.646 7.210 1.00 96.19 166 ALA A CA 1
ATOM 1357 C C . ALA A 1 166 ? -1.069 2.114 8.638 1.00 96.19 166 ALA A C 1
ATOM 1359 O O . ALA A 1 166 ? -0.394 2.991 9.181 1.00 96.19 166 ALA A O 1
ATOM 1360 N N . MET A 1 167 ? -2.081 1.510 9.243 1.00 95.75 167 MET A N 1
ATOM 1361 C CA . MET A 1 167 ? -2.501 1.793 10.605 1.00 95.75 167 MET A CA 1
ATOM 1362 C C . MET A 1 167 ? -1.998 0.703 11.550 1.00 95.75 167 MET A C 1
ATOM 1364 O O . MET A 1 167 ? -2.017 -0.484 11.220 1.00 95.75 167 MET A O 1
ATOM 1368 N N . GLY A 1 168 ? -1.583 1.105 12.752 1.00 95.31 168 GLY A N 1
ATOM 1369 C CA . GLY A 1 168 ? -1.136 0.173 13.787 1.00 95.31 168 GLY A CA 1
ATOM 1370 C C . GLY A 1 168 ? 0.146 -0.568 13.413 1.00 95.31 168 GLY A C 1
ATOM 1371 O O . GLY A 1 168 ? 0.273 -1.751 13.714 1.00 95.31 168 GLY A O 1
ATOM 1372 N N . THR A 1 169 ? 1.059 0.114 12.718 1.00 96.19 169 THR A N 1
ATOM 1373 C CA . THR A 1 169 ? 2.364 -0.421 12.323 1.00 96.19 169 THR A CA 1
ATOM 1374 C C . THR A 1 169 ? 3.247 -0.681 13.546 1.00 96.19 169 THR A C 1
ATOM 1376 O O . THR A 1 169 ? 3.518 0.230 14.328 1.00 96.19 169 THR A O 1
ATOM 1379 N N . ASP A 1 170 ? 3.729 -1.915 13.678 1.00 94.88 170 ASP A N 1
ATOM 1380 C CA . ASP A 1 170 ? 4.660 -2.380 14.706 1.00 94.88 170 ASP A CA 1
ATOM 1381 C C . ASP A 1 170 ? 6.003 -2.710 14.037 1.00 94.88 170 ASP A C 1
ATOM 1383 O O . ASP A 1 170 ? 6.117 -3.670 13.270 1.00 94.88 170 ASP A O 1
ATOM 1387 N N . LEU A 1 171 ? 7.015 -1.880 14.309 1.00 93.75 171 LEU A N 1
ATOM 1388 C CA . LEU A 1 171 ? 8.349 -2.002 13.715 1.00 93.75 171 LEU A CA 1
ATOM 1389 C C . LEU A 1 171 ? 9.150 -3.183 14.269 1.00 93.75 171 LEU A C 1
ATOM 1391 O O . LEU A 1 171 ? 10.036 -3.679 13.578 1.00 93.75 171 LEU A O 1
ATOM 1395 N N . GLU A 1 172 ? 8.864 -3.626 15.495 1.00 91.81 172 GLU A N 1
ATOM 1396 C CA . GLU A 1 172 ? 9.565 -4.760 16.105 1.00 91.81 172 GLU A CA 1
ATOM 1397 C C . GLU A 1 172 ? 9.056 -6.078 15.527 1.00 91.81 172 GLU A C 1
ATOM 1399 O O . GLU A 1 172 ? 9.837 -6.995 15.275 1.00 91.81 172 GLU A O 1
ATOM 1404 N N . LYS A 1 173 ? 7.742 -6.161 15.290 1.00 93.56 173 LYS A N 1
ATOM 1405 C CA . LYS A 1 173 ? 7.093 -7.356 14.737 1.00 93.56 173 LYS A CA 1
ATOM 1406 C C . LYS A 1 173 ? 7.028 -7.379 13.212 1.00 93.56 173 LYS A C 1
ATOM 1408 O O . LYS A 1 173 ? 6.679 -8.413 12.658 1.00 93.56 173 LYS A O 1
ATOM 1413 N N . ASP A 1 174 ? 7.336 -6.265 12.550 1.00 94.00 174 ASP A N 1
ATOM 1414 C CA . ASP A 1 174 ? 7.177 -6.074 11.102 1.00 94.00 174 ASP A CA 1
ATOM 1415 C C . ASP A 1 174 ? 5.727 -6.311 10.632 1.00 94.00 174 ASP A C 1
ATOM 1417 O O . ASP A 1 174 ? 5.470 -6.951 9.616 1.00 94.00 174 ASP A O 1
ATOM 1421 N N . THR A 1 175 ? 4.758 -5.804 11.402 1.00 94.88 175 THR A N 1
ATOM 1422 C CA . THR A 1 175 ? 3.317 -5.990 11.146 1.00 94.88 175 THR A CA 1
ATOM 1423 C C . THR A 1 175 ? 2.574 -4.660 11.120 1.00 94.88 175 THR A C 1
ATOM 1425 O O . THR A 1 175 ? 3.104 -3.626 11.524 1.00 94.88 175 THR A O 1
ATOM 1428 N N . PHE A 1 176 ? 1.331 -4.678 10.649 1.00 96.38 176 PHE A N 1
ATOM 1429 C CA . PHE A 1 176 ? 0.389 -3.570 10.762 1.00 96.38 176 PHE A CA 1
ATOM 1430 C C . PHE A 1 176 ? -1.024 -4.119 10.983 1.00 96.38 176 PHE A C 1
ATOM 1432 O O . PHE A 1 176 ? -1.296 -5.282 10.689 1.00 96.38 176 PHE A O 1
ATOM 1439 N N . SER A 1 177 ? -1.917 -3.291 11.522 1.00 95.94 177 SER A N 1
ATOM 1440 C CA . SER A 1 177 ? -3.283 -3.696 11.883 1.00 95.94 177 SER A CA 1
ATOM 1441 C C . SER A 1 177 ? -4.277 -3.529 10.731 1.00 95.94 177 SER A C 1
ATOM 1443 O O . SER A 1 177 ? -5.190 -4.335 10.592 1.00 95.94 177 SER A O 1
ATOM 1445 N N . GLU A 1 178 ? -4.104 -2.508 9.884 1.00 96.94 178 GLU A N 1
ATOM 1446 C CA . GLU A 1 178 ? -4.972 -2.278 8.721 1.00 96.94 178 GLU A CA 1
ATOM 1447 C C . GLU A 1 178 ? -4.186 -1.705 7.534 1.00 96.94 178 GLU A C 1
ATOM 1449 O O . GLU A 1 178 ? -3.366 -0.794 7.691 1.00 96.94 178 GLU A O 1
ATOM 1454 N N . ALA A 1 179 ? -4.470 -2.218 6.332 1.00 96.56 179 ALA A N 1
ATOM 1455 C CA . ALA A 1 179 ? -3.898 -1.754 5.069 1.00 96.56 179 ALA A CA 1
ATOM 1456 C C . ALA A 1 179 ? -4.565 -0.456 4.576 1.00 96.56 179 ALA A C 1
ATOM 1458 O O . ALA A 1 179 ? -5.137 -0.416 3.493 1.00 96.56 179 ALA A O 1
ATOM 1459 N N . ALA A 1 180 ? -4.526 0.597 5.388 1.00 95.88 180 ALA A N 1
ATOM 1460 C CA . ALA A 1 180 ? -5.036 1.926 5.067 1.00 95.88 180 ALA A CA 1
ATOM 1461 C C . ALA A 1 180 ? -4.534 2.950 6.094 1.00 95.88 180 ALA A C 1
ATOM 1463 O O . ALA A 1 180 ? -4.083 2.589 7.182 1.00 95.88 180 ALA A O 1
ATOM 1464 N N . VAL A 1 181 ? -4.716 4.241 5.806 1.00 96.94 181 VAL A N 1
ATOM 1465 C CA . VAL A 1 181 ? -4.841 5.244 6.874 1.00 96.94 181 VAL A CA 1
ATOM 1466 C C . VAL A 1 181 ? -6.283 5.163 7.385 1.00 96.94 181 VAL A C 1
ATOM 1468 O O . VAL A 1 181 ? -7.182 5.845 6.883 1.00 96.94 181 VAL A O 1
ATOM 1471 N N . GLY A 1 182 ? -6.493 4.223 8.311 1.00 96.50 182 GLY A N 1
ATOM 1472 C CA . GLY A 1 182 ? -7.781 3.897 8.928 1.00 96.50 182 GLY A CA 1
ATOM 1473 C C . GLY A 1 182 ? -8.268 4.929 9.942 1.00 96.50 182 GLY A C 1
ATOM 1474 O O . GLY A 1 182 ? -7.558 5.879 10.278 1.00 96.50 182 GLY A O 1
ATOM 1475 N N . CYS A 1 183 ? -9.478 4.731 10.467 1.00 97.88 183 CYS A N 1
ATOM 1476 C CA . CYS A 1 183 ? -10.093 5.624 11.455 1.00 97.88 183 CYS A CA 1
ATOM 1477 C C . CYS A 1 183 ? -9.181 5.837 12.676 1.00 97.88 183 CYS A C 1
ATOM 1479 O O . CYS A 1 183 ? -8.952 6.963 13.126 1.00 97.88 183 CYS A O 1
ATOM 1481 N N . GLU A 1 184 ? -8.600 4.752 13.181 1.00 97.69 184 GLU A N 1
ATOM 1482 C CA . GLU A 1 184 ? -7.775 4.754 14.390 1.00 97.69 184 GLU A CA 1
ATOM 1483 C C . GLU A 1 184 ? -6.379 5.361 14.162 1.00 97.69 184 GLU A C 1
ATOM 1485 O O . GLU A 1 184 ? -5.677 5.647 15.130 1.00 97.69 184 GLU A O 1
ATOM 1490 N N . ALA A 1 185 ? -5.983 5.648 12.913 1.00 96.12 185 ALA A N 1
ATOM 1491 C CA . ALA A 1 185 ? -4.775 6.428 12.634 1.00 96.12 185 ALA A CA 1
ATOM 1492 C C . ALA A 1 185 ? -4.911 7.890 13.104 1.00 96.12 185 ALA A C 1
ATOM 1494 O O . ALA A 1 185 ? -3.912 8.532 13.420 1.00 96.12 185 ALA A O 1
ATOM 1495 N N . CYS A 1 186 ? -6.143 8.410 13.178 1.00 96.44 186 CYS A N 1
ATOM 1496 C CA . CYS A 1 186 ? -6.439 9.746 13.704 1.00 96.44 186 CYS A CA 1
ATOM 1497 C C . CYS A 1 186 ? -7.117 9.703 15.081 1.00 96.44 186 CYS A C 1
ATOM 1499 O O . CYS A 1 186 ? -6.876 10.581 15.906 1.00 96.44 186 CYS A O 1
ATOM 1501 N N . HIS A 1 187 ? -7.953 8.693 15.337 1.00 96.12 187 HIS A N 1
ATOM 1502 C CA . HIS A 1 187 ? -8.738 8.580 16.572 1.00 96.12 187 HIS A CA 1
ATOM 1503 C C . HIS A 1 187 ? -8.085 7.715 17.663 1.00 96.12 187 HIS A C 1
ATOM 1505 O O . HIS A 1 187 ? -8.570 7.686 18.794 1.00 96.12 187 HIS A O 1
ATOM 1511 N N . GLY A 1 188 ? -6.967 7.057 17.352 1.00 94.94 188 GLY A N 1
ATOM 1512 C CA . GLY A 1 188 ? -6.272 6.147 18.255 1.00 94.94 188 GLY A CA 1
ATOM 1513 C C . GLY A 1 188 ? -6.969 4.786 18.408 1.00 94.94 188 GLY A C 1
ATOM 1514 O O . GLY A 1 188 ? -8.064 4.589 17.882 1.00 94.94 188 GLY A O 1
ATOM 1515 N N . PRO A 1 189 ? -6.339 3.838 19.129 1.00 95.56 189 PRO A N 1
ATOM 1516 C CA . PRO A 1 189 ? -6.857 2.480 19.284 1.00 95.56 189 PRO A CA 1
ATOM 1517 C C . PRO A 1 189 ? -8.199 2.458 20.032 1.00 95.56 189 PRO A C 1
ATOM 1519 O O . PRO A 1 189 ? -8.308 2.968 21.156 1.00 95.56 189 PRO A O 1
ATOM 1522 N N . ALA A 1 190 ? -9.214 1.852 19.419 1.00 95.00 190 ALA A N 1
ATOM 1523 C CA . ALA A 1 190 ? -10.615 2.002 19.793 1.00 95.00 190 ALA A CA 1
ATOM 1524 C C . ALA A 1 190 ? -11.218 0.782 20.509 1.00 95.00 190 ALA A C 1
ATOM 1526 O O . ALA A 1 190 ? -12.423 0.777 20.753 1.00 95.00 190 ALA A O 1
ATOM 1527 N N . SER A 1 191 ? -10.428 -0.221 20.917 1.00 94.56 191 SER A N 1
ATOM 1528 C CA . SER A 1 191 ? -10.943 -1.434 21.587 1.00 94.56 191 SER A CA 1
ATOM 1529 C C . SER A 1 191 ? -11.903 -1.156 22.748 1.00 94.56 191 SER A C 1
ATOM 1531 O O . SER A 1 191 ? -12.953 -1.788 22.863 1.00 94.56 191 SER A O 1
ATOM 1533 N N . ASN A 1 192 ? -11.584 -0.168 23.585 1.00 93.00 192 ASN A N 1
ATOM 1534 C CA . ASN A 1 192 ? -12.436 0.208 24.714 1.00 93.00 192 ASN A CA 1
ATOM 1535 C C . ASN A 1 192 ? -13.673 0.978 24.244 1.00 93.00 192 ASN A C 1
ATOM 1537 O O . ASN A 1 192 ? -14.749 0.800 24.807 1.00 93.00 192 ASN A O 1
ATOM 1541 N N . HIS A 1 193 ? -13.524 1.805 23.207 1.00 94.25 193 HIS A N 1
ATOM 1542 C CA . HIS A 1 193 ? -14.614 2.588 22.638 1.00 94.25 193 HIS A CA 1
ATOM 1543 C C . HIS A 1 193 ? -15.654 1.702 21.964 1.00 94.25 193 HIS A C 1
ATOM 1545 O O . HIS A 1 193 ? -16.838 1.858 22.227 1.00 94.25 193 HIS A O 1
ATOM 1551 N N . VAL A 1 194 ? -15.236 0.711 21.182 1.00 93.50 194 VAL A N 1
ATOM 1552 C CA . VAL A 1 194 ? -16.171 -0.248 20.582 1.00 93.50 194 VAL A CA 1
ATOM 1553 C C . VAL A 1 194 ? -16.893 -1.066 21.659 1.00 93.50 194 VAL A C 1
ATOM 1555 O O . VAL A 1 194 ? -18.095 -1.296 21.549 1.00 93.50 194 VAL A O 1
ATOM 1558 N N . ALA A 1 195 ? -16.203 -1.450 22.739 1.00 91.06 195 ALA A N 1
ATOM 1559 C CA . ALA A 1 195 ? -16.819 -2.187 23.843 1.00 91.06 195 ALA A CA 1
ATOM 1560 C C . ALA A 1 195 ? -17.790 -1.336 24.687 1.00 91.06 195 ALA A C 1
ATOM 1562 O O . ALA A 1 195 ? -18.834 -1.836 25.109 1.00 91.06 195 ALA A O 1
ATOM 1563 N N . LEU A 1 196 ? -17.453 -0.066 24.947 1.00 89.12 196 LEU A N 1
ATOM 1564 C CA . LEU A 1 196 ? -18.229 0.870 25.767 1.00 89.12 196 LEU A CA 1
ATOM 1565 C C . LEU A 1 196 ? -18.262 2.289 25.152 1.00 89.12 196 LEU A C 1
ATOM 1567 O O . LEU A 1 196 ? -17.636 3.211 25.683 1.00 89.12 196 LEU A O 1
ATOM 1571 N N . PRO A 1 197 ? -19.059 2.523 24.091 1.00 88.56 197 PRO A N 1
ATOM 1572 C CA . PRO A 1 197 ? -18.992 3.765 23.306 1.00 88.56 197 PRO A CA 1
ATOM 1573 C C . PRO A 1 197 ? -19.261 5.053 24.088 1.00 88.56 197 PRO A C 1
ATOM 1575 O O . PRO A 1 197 ? -18.763 6.117 23.733 1.00 88.56 197 PRO A O 1
ATOM 1578 N N . LYS A 1 198 ? -20.058 4.974 25.161 1.00 83.50 198 LYS A N 1
ATOM 1579 C CA . LYS A 1 198 ? -20.454 6.141 25.965 1.00 83.50 198 LYS A CA 1
ATOM 1580 C C . LYS A 1 198 ? -19.416 6.572 27.002 1.00 83.50 198 LYS A C 1
ATOM 1582 O O . LYS A 1 198 ? -19.554 7.665 27.541 1.00 83.50 198 LYS A O 1
ATOM 1587 N N . THR A 1 199 ? -18.460 5.713 27.352 1.00 73.69 199 THR A N 1
ATOM 1588 C CA . THR A 1 199 ? -17.637 5.886 28.566 1.00 73.69 199 THR A CA 1
ATOM 1589 C C . THR A 1 199 ? -16.143 5.645 28.342 1.00 73.69 199 THR A C 1
ATOM 1591 O O . THR A 1 199 ? -15.414 5.497 29.320 1.00 73.69 199 THR A O 1
ATOM 1594 N N . ALA A 1 200 ? -15.701 5.543 27.088 1.00 64.69 200 ALA A N 1
ATOM 1595 C CA . ALA A 1 200 ? -14.324 5.216 26.708 1.00 64.69 200 ALA A CA 1
ATOM 1596 C C . ALA A 1 200 ? -13.463 6.436 26.361 1.00 64.69 200 ALA A C 1
ATOM 1598 O O . ALA A 1 200 ? -14.044 7.457 25.929 1.00 64.69 200 ALA A O 1
#

Secondary structure (DSSP, 8-state):
---SSHHHHHHHHHHHGGGSS---THHHHHHHHHS------HHHHHTT-HHHHHHHHTSSSTTSEEETTT-GGGS-S---HHHHHHHHHTTGGG-SS-GGGS----GGGEEEEE-SSSEEEEEEEETTEEEEEEEEEETTTTEEEE-STTTGGGSBHIIIIIHHHSBS-BTTTTB-SBSSS-THHHH---HHHHH-TTT-

Sequence (200 aa):
MRTGEWFKLALTLLFAAGLVGCGPKGNQVEKVVSGPKTYVGSEECKVCHLEHYDSWKMTLHSRTLQDVTQNRDAVITAIDSDKIRLDLKLREKELKVPLDQIYIPKMEEIKFIIGVQWEQRYLVEKNGRLYIAPIQYNAWNNTWTNYREADWDKRPWTEKCGGCHAMGTDLEKDTFSEAAVGCEACHGPASNHVALPKTA

Foldseek 3Di:
DDPDVVVVVVVVVVVVVVPPPDDPPVVVLVVLQPDDFAADFQVLVCVPPVVVSVVVCPDCQQVQKDFCVVPVVLPPDAQDLVQQLVLAVVVCVVDPDHSVLQDRDHSVQFGMWGDRPAKIWTWGDDPNFTWTRQWMAGPVVGGIYGHPRVCRVVDGCLVPPVLRQAAQRDPVVNDGDGRGSHPCVVVNRCSSCSSPVVPD

Radius of gyration: 25.83 Å; chains: 1; bounding box: 67×64×56 Å

Organism: NCBI:txid2841696

pLDDT: mean 88.64, std 16.12, range [44.56, 98.5]